Protein AF-A0A7L1YXR9-F1 (afdb_monomer)

Nearest PDB structures (foldseek):
  2dan-assembly1_A  TM=8.213E-01  e=8.539E-02  Homo sapiens

Secondary structure (DSSP, 8-state):
-PPBBTTTSSB--EE-TTTS--EESSHHHHHHHIIIIIHHHTTS-S-S-GGGGSPPS--TTSPPP--------------S------------------------------S----HHHHHHHHHS--HHHHHHHHHHHHHHT-TT--EEE-TTSS----S-SSSPPPTTTSPPPTTSPPEEEEEEE-GGGGGGS----TT-----SEEEEEEETT--S-TT-----EEEEE-SS----

Organism: NCBI:txid312124

Radius of gyration: 29.09 Å; Cα contacts (8 Å, |Δi|>4): 244; chains: 1; bounding box: 44×51×99 Å

pLDDT: mean 76.22, std 21.23, range [29.41, 97.31]

Structure (mmCIF, N/CA/C/O backbone):
data_AF-A0A7L1YXR9-F1
#
_entry.id   AF-A0A7L1YXR9-F1
#
loop_
_atom_site.group_PDB
_atom_site.id
_atom_site.type_symbol
_atom_site.label_atom_id
_atom_site.label_alt_id
_atom_site.label_comp_id
_atom_site.label_asym_id
_atom_site.label_entity_id
_atom_site.label_seq_id
_atom_site.pdbx_PDB_ins_code
_atom_site.Cartn_x
_atom_site.Cartn_y
_atom_site.Cartn_z
_atom_site.occupancy
_atom_site.B_iso_or_equiv
_atom_site.auth_seq_id
_atom_site.auth_comp_id
_atom_site.auth_asym_id
_atom_site.auth_atom_id
_atom_site.pdbx_PDB_model_num
ATOM 1 N N . GLY A 1 1 ? -0.057 -6.645 -21.740 1.00 67.06 1 GLY A N 1
ATOM 2 C CA . GLY A 1 1 ? -0.078 -6.139 -20.357 1.00 67.06 1 GLY A CA 1
ATOM 3 C C . GLY A 1 1 ? 0.392 -4.700 -20.317 1.00 67.06 1 GLY A C 1
ATOM 4 O O . GLY A 1 1 ? 0.875 -4.197 -21.330 1.00 67.06 1 GLY A O 1
ATOM 5 N N . ALA A 1 2 ? 0.224 -4.036 -19.177 1.00 80.00 2 ALA A N 1
ATOM 6 C CA . ALA A 1 2 ? 0.813 -2.720 -18.939 1.00 80.00 2 ALA A CA 1
ATOM 7 C C . ALA A 1 2 ? 2.352 -2.800 -18.952 1.00 80.00 2 ALA A C 1
ATOM 9 O O . ALA A 1 2 ? 2.920 -3.814 -18.553 1.00 80.00 2 ALA A O 1
ATOM 10 N N . ALA A 1 3 ? 3.024 -1.747 -19.419 1.00 89.06 3 ALA A N 1
ATOM 11 C CA . ALA A 1 3 ? 4.478 -1.661 -19.321 1.00 89.06 3 ALA A CA 1
ATOM 12 C C . ALA A 1 3 ? 4.873 -1.374 -17.866 1.00 89.06 3 ALA A C 1
ATOM 14 O O . ALA A 1 3 ? 4.311 -0.468 -17.248 1.00 89.06 3 ALA A O 1
ATOM 15 N N . LEU A 1 4 ? 5.826 -2.136 -17.330 1.00 91.12 4 LEU A N 1
ATOM 16 C CA . LEU A 1 4 ? 6.301 -1.993 -15.956 1.00 91.12 4 LEU A CA 1
ATOM 17 C C . LEU A 1 4 ? 7.644 -1.268 -15.918 1.00 91.12 4 LEU A C 1
ATOM 19 O O . LEU A 1 4 ? 8.455 -1.349 -16.844 1.00 91.12 4 LEU A O 1
ATOM 23 N N . CYS A 1 5 ? 7.869 -0.534 -14.838 1.00 91.81 5 CYS A N 1
ATOM 24 C CA . CYS A 1 5 ? 9.119 0.133 -14.569 1.00 91.81 5 CYS A CA 1
ATOM 25 C C . CYS A 1 5 ? 10.221 -0.910 -14.398 1.00 91.81 5 CYS A C 1
ATOM 27 O O . CYS A 1 5 ? 10.148 -1.748 -13.506 1.00 91.81 5 CYS A O 1
ATOM 29 N N . ARG A 1 6 ? 11.281 -0.807 -15.203 1.00 89.00 6 ARG A N 1
ATOM 30 C CA . ARG A 1 6 ? 12.427 -1.728 -15.149 1.00 89.00 6 ARG A CA 1
ATOM 31 C C . ARG A 1 6 ? 13.180 -1.705 -13.809 1.00 89.00 6 ARG A C 1
ATOM 33 O O . ARG A 1 6 ? 13.893 -2.650 -13.510 1.00 89.00 6 ARG A O 1
ATOM 40 N N . VAL A 1 7 ? 13.034 -0.631 -13.029 1.00 89.75 7 VAL A N 1
ATOM 41 C CA . VAL A 1 7 ? 13.680 -0.487 -11.717 1.00 89.75 7 VAL A CA 1
ATOM 42 C C . VAL A 1 7 ? 12.793 -1.012 -10.597 1.00 89.75 7 VAL A C 1
ATOM 44 O O . VAL A 1 7 ? 13.244 -1.843 -9.833 1.00 89.75 7 VAL A O 1
ATOM 47 N N . CYS A 1 8 ? 11.550 -0.546 -10.473 1.00 89.31 8 CYS A N 1
ATOM 48 C CA . CYS A 1 8 ? 10.733 -0.863 -9.295 1.00 89.31 8 CYS A CA 1
ATOM 49 C C . CYS A 1 8 ? 9.546 -1.796 -9.556 1.00 89.31 8 CYS A C 1
ATOM 51 O O . CYS A 1 8 ? 8.780 -2.065 -8.642 1.00 89.31 8 CYS A O 1
ATOM 53 N N . GLY A 1 9 ? 9.313 -2.220 -10.800 1.00 88.62 9 GLY A N 1
ATOM 54 C CA . GLY A 1 9 ? 8.166 -3.062 -11.161 1.00 88.62 9 GLY A CA 1
ATOM 55 C C . GLY A 1 9 ? 6.801 -2.356 -11.170 1.00 88.62 9 GLY A C 1
ATOM 56 O O . GLY A 1 9 ? 5.850 -2.910 -11.710 1.00 88.62 9 GLY A O 1
ATOM 57 N N . ALA A 1 10 ? 6.685 -1.125 -10.656 1.00 90.06 10 ALA A N 1
ATOM 58 C CA . ALA A 1 10 ? 5.446 -0.338 -10.710 1.00 90.06 10 ALA A CA 1
ATOM 59 C C . ALA A 1 10 ? 5.061 0.059 -12.149 1.00 90.06 10 ALA A C 1
ATOM 61 O O . ALA A 1 10 ? 5.850 -0.094 -13.080 1.00 90.06 10 ALA A O 1
ATOM 62 N N . LEU A 1 11 ? 3.870 0.632 -12.354 1.00 91.88 11 LEU A N 1
ATOM 63 C CA . LEU A 1 11 ? 3.431 1.091 -13.678 1.00 91.88 11 LEU A CA 1
ATOM 64 C C . LEU A 1 11 ? 4.461 2.035 -14.331 1.00 91.88 11 LEU A C 1
ATOM 66 O O . LEU A 1 11 ? 4.855 3.056 -13.765 1.00 91.88 11 LEU A O 1
ATOM 70 N N . GLY A 1 12 ? 4.885 1.701 -15.551 1.00 92.88 12 GLY A N 1
ATOM 71 C CA . GLY A 1 12 ? 5.875 2.439 -16.332 1.00 92.88 12 GLY A CA 1
ATOM 72 C C . GLY A 1 12 ? 5.254 3.150 -17.538 1.00 92.88 12 GLY A C 1
ATOM 73 O O . GLY A 1 12 ? 5.386 2.660 -18.658 1.00 92.88 12 GLY A O 1
ATOM 74 N N . PRO A 1 13 ? 4.601 4.316 -17.374 1.00 91.56 13 PRO A N 1
ATOM 75 C CA . PRO A 1 13 ? 3.959 5.019 -18.484 1.00 91.56 13 PRO A CA 1
ATOM 76 C C . PRO A 1 13 ? 4.961 5.636 -19.472 1.00 91.56 13 PRO A C 1
ATOM 78 O O . PRO A 1 13 ? 4.579 6.011 -20.581 1.00 91.56 13 PRO A O 1
ATOM 81 N N . ARG A 1 14 ? 6.238 5.784 -19.092 1.00 92.19 14 ARG A N 1
ATOM 82 C CA . ARG A 1 14 ? 7.265 6.442 -19.910 1.00 92.19 14 ARG A CA 1
ATOM 83 C C . ARG A 1 14 ? 8.267 5.430 -20.429 1.00 92.19 14 ARG A C 1
ATOM 85 O O . ARG A 1 14 ? 8.911 4.740 -19.653 1.00 92.19 14 ARG A O 1
ATOM 92 N N . CYS A 1 15 ? 8.454 5.390 -21.742 1.00 93.31 15 CYS A N 1
ATOM 93 C CA . CYS A 1 15 ? 9.491 4.571 -22.361 1.00 93.31 15 CYS A CA 1
ATOM 94 C C . CYS A 1 15 ? 10.779 5.374 -22.567 1.00 93.31 15 CYS A C 1
ATOM 96 O O . CYS A 1 15 ? 10.740 6.582 -22.812 1.00 93.31 15 CYS A O 1
ATOM 98 N N . CYS A 1 16 ? 11.925 4.692 -22.557 1.00 92.50 16 CYS A N 1
ATOM 99 C CA . CYS A 1 16 ? 13.202 5.268 -22.962 1.00 92.50 16 CYS A CA 1
ATOM 100 C C . CYS A 1 16 ? 13.064 5.908 -24.351 1.00 92.50 16 CYS A C 1
ATOM 102 O O . CYS A 1 16 ? 12.811 5.213 -25.338 1.00 92.50 16 CYS A O 1
ATOM 104 N N . GLY A 1 17 ? 13.275 7.223 -24.452 1.00 89.69 17 GLY A N 1
ATOM 105 C CA . GLY A 1 17 ? 13.099 7.959 -25.711 1.00 89.69 17 GLY A CA 1
ATOM 106 C C . GLY A 1 17 ? 14.007 7.483 -26.851 1.00 89.69 17 GLY A C 1
ATOM 107 O O . GLY A 1 17 ? 13.723 7.754 -28.015 1.00 89.69 17 GLY A O 1
ATOM 108 N N . ARG A 1 18 ? 15.078 6.749 -26.523 1.00 88.62 18 ARG A N 1
ATOM 109 C CA . ARG A 1 18 ? 16.051 6.237 -27.487 1.00 88.62 18 ARG A CA 1
ATOM 110 C C . ARG A 1 18 ? 15.722 4.836 -27.999 1.00 88.62 18 ARG A C 1
ATOM 112 O O . ARG A 1 18 ? 15.634 4.659 -29.206 1.00 88.62 18 ARG A O 1
ATOM 119 N N . CYS A 1 19 ? 15.587 3.849 -27.112 1.00 89.31 19 CYS A N 1
ATOM 120 C CA . CYS A 1 19 ? 15.367 2.456 -27.520 1.00 89.31 19 CYS A CA 1
ATOM 121 C C . CYS A 1 19 ? 13.895 2.045 -27.516 1.00 89.31 19 CYS A C 1
ATOM 123 O O . CYS A 1 19 ? 13.548 1.071 -28.170 1.00 89.31 19 CYS A O 1
ATOM 125 N N . ARG A 1 20 ? 13.041 2.748 -26.756 1.00 89.06 20 ARG A N 1
ATOM 126 C CA . ARG A 1 20 ? 11.632 2.406 -26.491 1.00 89.06 20 ARG A CA 1
ATOM 127 C C . ARG A 1 20 ? 11.385 0.989 -25.943 1.00 89.06 20 ARG A C 1
ATOM 129 O O . ARG A 1 20 ? 10.245 0.552 -25.916 1.00 89.06 20 ARG A O 1
ATOM 136 N N . ARG A 1 21 ? 12.436 0.291 -25.496 1.00 87.00 21 ARG A N 1
ATOM 137 C CA . ARG A 1 21 ? 12.375 -1.076 -24.949 1.00 87.00 21 ARG A CA 1
ATOM 138 C C . ARG A 1 21 ? 12.212 -1.110 -23.430 1.00 87.00 21 ARG A C 1
ATOM 140 O O . ARG A 1 21 ? 11.572 -2.008 -22.913 1.00 87.00 21 ARG A O 1
ATOM 147 N N . ALA A 1 22 ? 12.793 -0.142 -22.724 1.00 90.44 22 ALA A N 1
ATOM 148 C CA . ALA A 1 22 ? 12.652 -0.020 -21.276 1.00 90.44 22 ALA A CA 1
ATOM 149 C C . ALA A 1 22 ? 11.584 1.019 -20.929 1.00 90.44 22 ALA A C 1
ATOM 151 O O . ALA A 1 22 ? 11.539 2.085 -21.556 1.00 90.44 22 ALA A O 1
ATOM 152 N N . ALA A 1 23 ? 10.764 0.711 -19.928 1.00 93.88 23 ALA A N 1
ATOM 153 C CA . ALA A 1 23 ? 9.758 1.604 -19.375 1.00 93.88 23 ALA A CA 1
ATOM 154 C C . ALA A 1 23 ? 10.094 1.980 -17.924 1.00 93.88 23 ALA A C 1
ATOM 156 O O . ALA A 1 23 ? 10.761 1.229 -17.211 1.00 93.88 23 ALA A O 1
ATOM 157 N N . TYR A 1 24 ? 9.647 3.161 -17.498 1.00 94.38 24 TYR A N 1
ATOM 158 C CA . TYR A 1 24 ? 9.941 3.756 -16.197 1.00 94.38 24 TYR A CA 1
ATOM 159 C C . TYR A 1 24 ? 8.719 4.493 -15.646 1.00 94.38 24 TYR A C 1
ATOM 161 O O . TYR A 1 24 ? 7.957 5.100 -16.406 1.00 94.38 24 TYR A O 1
ATOM 169 N N . CYS A 1 25 ? 8.550 4.462 -14.321 1.00 93.50 25 CYS A N 1
ATOM 170 C CA . CYS A 1 25 ? 7.531 5.253 -13.626 1.00 93.50 25 CYS A CA 1
ATOM 171 C C . CYS A 1 25 ? 7.859 6.758 -13.646 1.00 93.50 25 CYS A C 1
ATOM 173 O O . CYS A 1 25 ? 6.959 7.593 -13.711 1.00 93.50 25 CYS A O 1
ATOM 175 N N . GLY A 1 26 ? 9.149 7.109 -13.695 1.00 94.06 26 GLY A N 1
ATOM 176 C CA . GLY A 1 26 ? 9.630 8.486 -13.669 1.00 94.06 26 GLY A CA 1
ATOM 177 C C . GLY A 1 26 ? 11.059 8.644 -14.205 1.00 94.06 26 GLY A C 1
ATOM 178 O O . GLY A 1 26 ? 11.715 7.653 -14.538 1.00 94.06 26 GLY A O 1
ATOM 179 N N . PRO A 1 27 ? 11.539 9.896 -14.321 1.00 93.81 27 PRO A N 1
ATOM 180 C CA . PRO A 1 27 ? 12.878 10.196 -14.828 1.00 93.81 27 PRO A CA 1
ATOM 181 C C . PRO A 1 27 ? 13.982 9.704 -13.880 1.00 93.81 27 PRO A C 1
ATOM 183 O O . PRO A 1 27 ? 15.015 9.241 -14.346 1.00 93.81 27 PRO A O 1
ATOM 186 N N . GLU A 1 28 ? 13.740 9.713 -12.570 1.00 93.31 28 GLU A N 1
ATOM 187 C CA . GLU A 1 28 ? 14.701 9.275 -11.550 1.00 93.31 28 GLU A CA 1
ATOM 188 C C . GLU A 1 28 ? 15.099 7.803 -11.734 1.00 93.31 28 GLU A C 1
ATOM 190 O O . GLU A 1 28 ? 16.283 7.477 -11.825 1.00 93.31 28 GLU A O 1
ATOM 195 N N . HIS A 1 29 ? 14.117 6.911 -11.910 1.00 92.25 29 HIS A N 1
ATOM 196 C CA . HIS A 1 29 ? 14.377 5.493 -12.188 1.00 92.25 29 HIS A CA 1
ATOM 197 C C . HIS A 1 29 ? 15.033 5.274 -13.553 1.00 92.25 29 HIS A C 1
ATOM 199 O O . HIS A 1 29 ? 15.864 4.380 -13.701 1.00 92.25 29 HIS A O 1
ATOM 205 N N . GLN A 1 30 ? 14.719 6.105 -14.549 1.00 92.19 30 GLN A N 1
ATOM 206 C CA . GLN A 1 30 ? 15.428 6.058 -15.824 1.00 92.19 30 GLN A CA 1
ATOM 207 C C . GLN A 1 30 ? 16.912 6.410 -15.649 1.00 92.19 30 GLN A C 1
ATOM 209 O O . GLN A 1 30 ? 17.768 5.743 -16.226 1.00 92.19 30 GLN A O 1
ATOM 214 N N . GLU A 1 31 ? 17.237 7.434 -14.861 1.00 92.19 31 GLU A N 1
ATOM 215 C CA . GLU A 1 31 ? 18.619 7.838 -14.583 1.00 92.19 31 GLU A CA 1
ATOM 216 C C . GLU A 1 31 ? 19.384 6.807 -13.748 1.00 92.19 31 GLU A C 1
ATOM 218 O O . GLU A 1 31 ? 20.584 6.601 -13.965 1.00 92.19 31 GLU A O 1
ATOM 223 N N . LEU A 1 32 ? 18.710 6.155 -12.800 1.00 89.94 32 LEU A N 1
ATOM 224 C CA . LEU A 1 32 ? 19.274 5.069 -12.000 1.00 89.94 32 LEU A CA 1
ATOM 225 C C . LEU A 1 32 ? 19.643 3.873 -12.890 1.00 89.94 32 LEU A C 1
ATOM 227 O O . LEU A 1 32 ? 20.813 3.491 -12.946 1.00 89.94 32 LEU A O 1
ATOM 231 N N . ASP A 1 33 ? 18.699 3.368 -13.687 1.00 89.81 33 ASP A N 1
ATOM 232 C CA . ASP A 1 33 ? 18.939 2.272 -14.639 1.00 89.81 33 ASP A CA 1
ATOM 233 C C . ASP A 1 33 ? 19.985 2.649 -15.710 1.00 89.81 33 ASP A C 1
ATOM 235 O O . ASP A 1 33 ? 20.850 1.851 -16.097 1.00 89.81 33 ASP A O 1
ATOM 239 N N . TRP A 1 34 ? 19.987 3.912 -16.158 1.00 90.06 34 TRP A N 1
ATOM 240 C CA . TRP A 1 34 ? 20.990 4.429 -17.094 1.00 90.06 34 TRP A CA 1
ATOM 241 C C . TRP A 1 34 ? 22.413 4.306 -16.547 1.00 90.06 34 TRP A C 1
ATOM 243 O O . TRP A 1 34 ? 23.324 3.900 -17.284 1.00 90.06 34 TRP A O 1
ATOM 253 N N . ARG A 1 35 ? 22.610 4.645 -15.266 1.00 89.06 35 ARG A N 1
ATOM 254 C CA . ARG A 1 35 ? 23.892 4.511 -14.561 1.00 89.06 35 ARG A CA 1
ATOM 255 C C . ARG A 1 35 ? 24.254 3.044 -14.322 1.00 89.06 35 ARG A C 1
ATOM 257 O O . ARG A 1 35 ? 25.413 2.694 -14.562 1.00 89.06 35 ARG A O 1
ATOM 264 N N . ALA A 1 36 ? 23.275 2.220 -13.947 1.00 85.44 36 ALA A N 1
ATOM 265 C CA . ALA A 1 36 ? 23.442 0.799 -13.638 1.00 85.44 36 ALA A CA 1
ATOM 266 C C . ALA A 1 36 ? 23.874 -0.043 -14.851 1.00 85.44 36 ALA A C 1
ATOM 268 O O . ALA A 1 36 ? 24.671 -0.968 -14.719 1.00 85.44 36 ALA A O 1
ATOM 269 N N . GLY A 1 37 ? 23.439 0.304 -16.065 1.00 85.56 37 GLY A N 1
ATOM 270 C CA . GLY A 1 37 ? 23.899 -0.420 -17.254 1.00 85.56 37 GLY A CA 1
ATOM 271 C C . GLY A 1 37 ? 23.129 -0.159 -18.536 1.00 85.56 37 GLY A C 1
ATOM 272 O O . GLY A 1 37 ? 23.687 -0.361 -19.623 1.00 85.56 37 GLY A O 1
ATOM 273 N N . HIS A 1 38 ? 21.903 0.370 -18.448 1.00 88.56 38 HIS A N 1
ATOM 274 C CA . HIS A 1 38 ? 21.039 0.550 -19.614 1.00 88.56 38 HIS A CA 1
ATOM 275 C C . HIS A 1 38 ? 21.709 1.364 -20.723 1.00 88.56 38 HIS A C 1
ATOM 277 O O . HIS A 1 38 ? 21.557 1.038 -21.896 1.00 88.56 38 HIS A O 1
ATOM 283 N N . ARG A 1 39 ? 22.556 2.350 -20.393 1.00 89.19 39 ARG A N 1
ATOM 284 C CA . ARG A 1 39 ? 23.303 3.153 -21.384 1.00 89.19 39 ARG A CA 1
ATOM 285 C C . ARG A 1 39 ? 24.092 2.332 -22.414 1.00 89.19 39 ARG A C 1
ATOM 287 O O . ARG A 1 39 ? 24.270 2.794 -23.542 1.00 89.19 39 ARG A O 1
ATOM 294 N N . ARG A 1 40 ? 24.579 1.145 -22.030 1.00 86.56 40 ARG A N 1
ATOM 295 C CA . ARG A 1 40 ? 25.361 0.237 -22.890 1.00 86.56 40 ARG A CA 1
ATOM 296 C C . ARG A 1 40 ? 24.445 -0.631 -23.756 1.00 86.56 40 ARG A C 1
ATOM 298 O O . ARG A 1 40 ? 24.690 -0.766 -24.951 1.00 86.56 40 ARG A O 1
ATOM 305 N N . LEU A 1 41 ? 23.365 -1.144 -23.166 1.00 84.44 41 LEU A N 1
ATOM 306 C CA . LEU A 1 41 ? 22.398 -2.040 -23.813 1.00 84.44 41 LEU A CA 1
ATOM 307 C C . LEU A 1 41 ? 21.398 -1.298 -24.712 1.00 84.44 41 LEU A C 1
ATOM 309 O O . LEU A 1 41 ? 20.898 -1.852 -25.684 1.00 84.44 41 LEU A O 1
ATOM 313 N N . CYS A 1 42 ? 21.156 -0.010 -24.454 1.00 87.50 42 CYS A N 1
ATOM 314 C CA . CYS A 1 42 ? 20.168 0.820 -25.150 1.00 87.50 42 CYS A CA 1
ATOM 315 C C . CYS A 1 42 ? 20.356 0.867 -26.682 1.00 87.50 42 CYS A C 1
ATOM 317 O O . CYS A 1 42 ? 19.409 1.150 -27.410 1.00 87.50 42 CYS A O 1
ATOM 319 N N . ARG A 1 43 ? 21.573 0.614 -27.188 1.00 77.94 43 ARG A N 1
ATOM 320 C CA . ARG A 1 43 ? 21.894 0.632 -28.628 1.00 77.94 43 ARG A CA 1
ATOM 321 C C . ARG A 1 43 ? 21.965 -0.750 -29.277 1.00 77.94 43 ARG A C 1
ATOM 323 O O . ARG A 1 43 ? 22.177 -0.809 -30.485 1.00 77.94 43 ARG A O 1
ATOM 330 N N . GLN A 1 44 ? 21.868 -1.830 -28.507 1.00 74.62 44 GLN A N 1
ATOM 331 C CA . GLN A 1 44 ? 22.015 -3.169 -29.064 1.00 74.62 44 GLN A CA 1
ATOM 332 C C . GLN A 1 44 ? 20.737 -3.576 -29.816 1.00 74.62 44 GLN A C 1
ATOM 334 O O . GLN A 1 44 ? 19.633 -3.290 -29.328 1.00 74.62 44 GLN A O 1
ATOM 339 N N . PRO A 1 45 ? 20.868 -4.197 -31.006 1.00 66.06 45 PRO A N 1
ATOM 340 C CA . PRO A 1 45 ? 19.729 -4.760 -31.717 1.00 66.06 45 PRO A CA 1
ATOM 341 C C . PRO A 1 45 ? 19.032 -5.822 -30.848 1.00 66.06 45 PRO A C 1
ATOM 343 O O . PRO A 1 45 ? 19.643 -6.361 -29.921 1.00 66.06 45 PRO A O 1
ATOM 346 N N . PRO A 1 46 ? 17.740 -6.086 -31.087 1.00 60.84 46 PRO A N 1
ATOM 347 C CA . PRO A 1 46 ? 17.003 -7.126 -30.384 1.00 60.84 46 PRO A CA 1
ATOM 348 C C . PRO A 1 46 ? 17.434 -8.510 -30.899 1.00 60.84 46 PRO A C 1
ATOM 350 O O . PRO A 1 46 ? 16.674 -9.140 -31.620 1.00 60.84 46 PRO A O 1
ATOM 353 N N . ASP A 1 47 ? 18.648 -8.968 -30.579 1.00 52.53 47 ASP A N 1
ATOM 354 C CA . ASP A 1 47 ? 19.132 -10.291 -30.994 1.00 52.53 47 ASP A CA 1
ATOM 355 C C . ASP A 1 47 ? 19.479 -11.196 -29.797 1.00 52.53 47 ASP A C 1
ATOM 357 O O . ASP A 1 47 ? 20.417 -10.947 -29.042 1.00 52.53 47 ASP A O 1
ATOM 361 N N . THR A 1 48 ? 18.659 -12.250 -29.688 1.00 48.28 48 THR A N 1
ATOM 362 C CA . THR A 1 48 ? 18.921 -13.636 -29.241 1.00 48.28 48 THR A CA 1
ATOM 363 C C . THR A 1 48 ? 19.553 -13.914 -27.880 1.00 48.28 48 THR A C 1
ATOM 365 O O . THR A 1 48 ? 20.152 -14.976 -27.717 1.00 48.28 48 THR A O 1
ATOM 368 N N . ASP A 1 49 ? 19.395 -13.043 -26.892 1.00 45.50 49 ASP A N 1
ATOM 369 C CA . ASP A 1 49 ? 19.631 -13.458 -25.510 1.00 45.50 49 ASP A CA 1
ATOM 370 C C . ASP A 1 49 ? 18.556 -12.863 -24.595 1.00 45.50 49 ASP A C 1
ATOM 372 O O . ASP A 1 49 ? 18.586 -11.678 -24.253 1.00 45.50 49 ASP A O 1
ATOM 376 N N . ASP A 1 50 ? 17.583 -13.698 -24.216 1.00 48.91 50 ASP A N 1
ATOM 377 C CA . ASP A 1 50 ? 16.531 -13.384 -23.233 1.00 48.91 50 ASP A CA 1
ATOM 378 C C . ASP A 1 50 ? 17.125 -12.982 -21.861 1.00 48.91 50 ASP A C 1
ATOM 380 O O . ASP A 1 50 ? 16.422 -12.472 -20.990 1.00 48.91 50 ASP A O 1
ATOM 384 N N . SER A 1 51 ? 18.443 -13.134 -21.671 1.00 51.72 51 SER A N 1
ATOM 385 C CA . SER A 1 51 ? 19.189 -12.662 -20.499 1.00 51.72 51 SER A CA 1
ATOM 386 C C . SER A 1 51 ? 19.198 -11.132 -20.340 1.00 51.72 51 SER A C 1
ATOM 388 O O . SER A 1 51 ? 19.390 -10.631 -19.233 1.00 51.72 51 SER A O 1
ATOM 390 N N . ALA A 1 52 ? 18.956 -10.357 -21.407 1.00 49.56 52 ALA A N 1
ATOM 391 C CA . ALA A 1 52 ? 18.917 -8.891 -21.340 1.00 49.56 52 ALA A CA 1
ATOM 392 C C . ALA A 1 52 ? 17.654 -8.340 -20.648 1.00 49.56 52 ALA A C 1
ATOM 394 O O . ALA A 1 52 ? 17.620 -7.156 -20.285 1.00 49.56 52 ALA A O 1
ATOM 395 N N . ASP A 1 53 ? 16.640 -9.183 -20.456 1.00 48.81 53 ASP A N 1
ATOM 396 C CA . ASP A 1 53 ? 15.430 -8.889 -19.686 1.00 48.81 53 ASP A CA 1
ATOM 397 C C . ASP A 1 53 ? 15.454 -9.526 -18.288 1.00 48.81 53 ASP A C 1
ATOM 399 O O . ASP A 1 53 ? 14.505 -9.353 -17.523 1.00 48.81 53 ASP A O 1
ATOM 403 N N . ALA A 1 54 ? 16.561 -10.183 -17.910 1.00 50.91 54 ALA A N 1
ATOM 404 C CA . ALA A 1 54 ? 16.774 -10.619 -16.539 1.00 50.91 54 ALA A CA 1
ATOM 405 C C . ALA A 1 54 ? 16.802 -9.396 -15.611 1.00 50.91 54 ALA A C 1
ATOM 407 O O . ALA A 1 54 ? 17.579 -8.450 -15.798 1.00 50.91 54 ALA A O 1
ATOM 408 N N . ILE A 1 55 ? 15.913 -9.413 -14.619 1.00 52.69 55 ILE A N 1
ATOM 409 C CA . ILE A 1 55 ? 15.910 -8.459 -13.514 1.00 52.69 55 ILE A CA 1
ATOM 410 C C . ILE A 1 55 ? 17.288 -8.574 -12.842 1.00 52.69 55 ILE A C 1
ATOM 412 O O . ILE A 1 55 ? 17.719 -9.696 -12.569 1.00 52.69 55 ILE A O 1
ATOM 416 N N . PRO A 1 56 ? 18.024 -7.467 -12.630 1.00 56.69 56 PRO A N 1
ATOM 417 C CA . PRO A 1 56 ? 19.321 -7.526 -11.966 1.00 56.69 56 PRO A CA 1
ATOM 418 C C . PRO A 1 56 ? 19.199 -8.277 -10.634 1.00 56.69 56 PRO A C 1
ATOM 420 O O . PRO A 1 56 ? 18.376 -7.893 -9.810 1.00 56.69 56 PRO A O 1
ATOM 423 N N . GLU A 1 57 ? 20.031 -9.303 -10.408 1.00 55.28 57 GLU A N 1
ATOM 424 C CA . GLU A 1 57 ? 20.015 -10.126 -9.176 1.00 55.28 57 GLU A CA 1
ATOM 425 C C . GLU A 1 57 ? 20.161 -9.298 -7.888 1.00 55.28 57 GLU A C 1
ATOM 427 O O . GLU A 1 57 ? 19.840 -9.758 -6.796 1.00 55.28 57 GLU A O 1
ATOM 432 N N . ARG A 1 58 ? 20.674 -8.070 -8.007 1.00 57.44 58 ARG A N 1
ATOM 433 C CA . ARG A 1 58 ? 20.704 -7.076 -6.940 1.00 57.44 58 ARG A CA 1
ATOM 434 C C . ARG A 1 58 ? 20.245 -5.741 -7.486 1.00 57.44 58 ARG A C 1
ATOM 436 O O . ARG A 1 58 ? 20.910 -5.139 -8.330 1.00 57.44 58 ARG A O 1
ATOM 443 N N . ASN A 1 59 ? 19.120 -5.276 -6.973 1.00 69.31 59 ASN A N 1
ATOM 444 C CA . ASN A 1 59 ? 18.629 -3.938 -7.206 1.00 69.31 59 ASN A CA 1
ATOM 445 C C . ASN A 1 59 ? 18.846 -3.123 -5.933 1.00 69.31 59 ASN A C 1
ATOM 447 O O . ASN A 1 59 ? 18.127 -3.307 -4.962 1.00 69.31 59 ASN A O 1
ATOM 451 N N . GLU A 1 60 ? 19.837 -2.231 -5.939 1.00 73.12 60 GLU A N 1
ATOM 452 C CA . GLU A 1 60 ? 20.156 -1.373 -4.784 1.00 73.12 60 GLU A CA 1
ATOM 453 C C . GLU A 1 60 ? 19.003 -0.433 -4.390 1.00 73.12 60 GLU A C 1
ATOM 455 O O . GLU A 1 60 ? 19.053 0.180 -3.330 1.00 73.12 60 GLU A O 1
ATOM 460 N N . PHE A 1 61 ? 17.984 -0.296 -5.244 1.00 81.81 61 PHE A N 1
ATOM 461 C CA . PHE A 1 61 ? 16.798 0.508 -4.974 1.00 81.81 61 PHE A CA 1
ATOM 462 C C . PHE A 1 61 ? 15.677 -0.273 -4.269 1.00 81.81 61 PHE A C 1
ATOM 464 O O . PHE A 1 61 ? 14.845 0.333 -3.602 1.00 81.81 61 PHE A O 1
ATOM 471 N N . LEU A 1 62 ? 15.600 -1.595 -4.455 1.00 83.94 62 LEU A N 1
ATOM 472 C CA . LEU A 1 62 ? 14.512 -2.403 -3.902 1.00 83.94 62 LEU A CA 1
ATOM 473 C C . LEU A 1 62 ? 14.857 -2.917 -2.505 1.00 83.94 62 LEU A C 1
ATOM 475 O O . LEU A 1 62 ? 16.016 -3.181 -2.191 1.00 83.94 62 LEU A O 1
ATOM 479 N N . PHE A 1 63 ? 13.819 -3.103 -1.691 1.00 86.12 63 PHE A N 1
ATOM 480 C CA . PHE A 1 63 ? 13.935 -3.800 -0.416 1.00 86.12 63 PHE A CA 1
ATOM 481 C C . PHE A 1 63 ? 14.269 -5.286 -0.623 1.00 86.12 63 PHE A C 1
ATOM 483 O O . PHE A 1 63 ? 14.012 -5.825 -1.705 1.00 86.12 63 PHE A O 1
ATOM 490 N N . PRO A 1 64 ? 14.814 -5.965 0.404 1.00 86.44 64 PRO A N 1
ATOM 491 C CA . PRO A 1 64 ? 14.983 -7.410 0.365 1.00 86.44 64 PRO A CA 1
ATOM 492 C C . PRO A 1 64 ? 13.650 -8.122 0.103 1.00 86.44 64 PRO A C 1
ATOM 494 O O . PRO A 1 64 ? 12.603 -7.725 0.615 1.00 86.44 64 PRO A O 1
ATOM 497 N N . GLU A 1 65 ? 13.702 -9.183 -0.694 1.00 86.94 65 GLU A N 1
ATOM 498 C CA . GLU 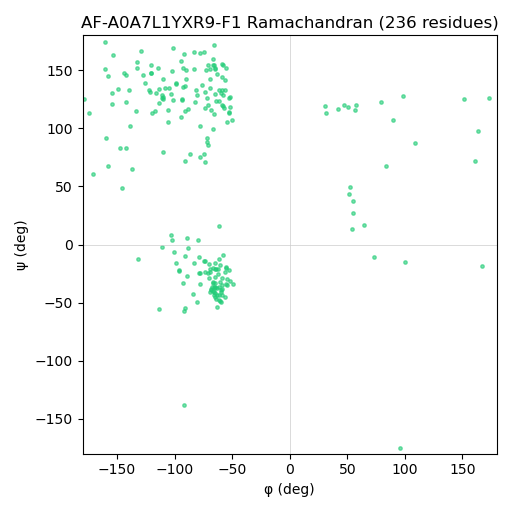A 1 65 ? 12.533 -9.988 -1.037 1.00 86.94 65 GLU A CA 1
ATOM 499 C C . GLU A 1 65 ? 12.365 -11.135 -0.035 1.00 86.94 65 GLU A C 1
ATOM 501 O O . GLU A 1 65 ? 13.330 -11.817 0.317 1.00 86.94 65 GLU A O 1
ATOM 506 N N . TYR A 1 66 ? 11.126 -11.358 0.399 1.00 89.12 66 TYR A N 1
ATOM 507 C CA . TYR A 1 66 ? 10.750 -12.436 1.310 1.00 89.12 66 TYR A CA 1
ATOM 508 C C . TYR A 1 66 ? 9.519 -13.166 0.773 1.00 89.12 66 TYR A C 1
ATOM 510 O O . TYR A 1 66 ? 8.688 -12.585 0.072 1.00 89.12 66 TYR A O 1
ATOM 518 N N . GLU A 1 67 ? 9.392 -14.443 1.123 1.00 91.44 67 GLU A N 1
ATOM 519 C CA . GLU A 1 67 ? 8.170 -15.208 0.895 1.00 91.44 67 GLU A CA 1
ATOM 520 C C . GLU A 1 67 ? 7.154 -14.901 2.001 1.00 91.44 67 GLU A C 1
ATOM 522 O O . GLU A 1 67 ? 7.495 -14.901 3.183 1.00 91.44 67 GLU A O 1
ATOM 527 N N . ILE A 1 68 ? 5.902 -14.643 1.616 1.00 91.25 68 ILE A N 1
ATOM 528 C CA . ILE A 1 68 ? 4.800 -14.475 2.566 1.00 91.25 68 ILE A CA 1
ATOM 529 C C . ILE A 1 68 ? 4.164 -15.844 2.788 1.00 91.25 68 ILE A C 1
ATOM 531 O O . ILE A 1 68 ? 3.561 -16.408 1.872 1.00 91.25 68 ILE A O 1
ATOM 535 N N . LEU A 1 69 ? 4.270 -16.354 4.012 1.00 91.81 69 LEU A N 1
ATOM 536 C CA . LEU A 1 69 ? 3.543 -17.543 4.439 1.00 91.81 69 LEU A CA 1
ATOM 537 C C . LEU A 1 69 ? 2.108 -17.149 4.799 1.00 91.81 69 LEU A C 1
ATOM 539 O O . LEU A 1 69 ? 1.882 -16.183 5.526 1.00 91.81 69 LEU A O 1
ATOM 543 N N . ILE A 1 70 ? 1.135 -17.866 4.236 1.0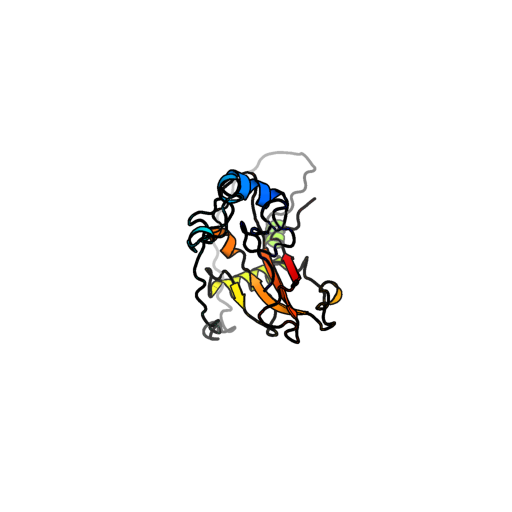0 92.50 70 ILE A N 1
ATOM 544 C CA . ILE A 1 70 ? -0.290 -17.593 4.440 1.00 92.50 70 ILE A CA 1
ATOM 545 C C . ILE A 1 70 ? -0.853 -18.658 5.368 1.00 92.50 70 ILE A C 1
ATOM 547 O O . ILE A 1 70 ? -0.948 -19.828 4.993 1.00 92.50 70 ILE A O 1
ATOM 551 N N . GLU A 1 71 ? -1.286 -18.223 6.543 1.00 90.88 71 GLU A N 1
ATOM 552 C CA . GLU A 1 71 ? -1.888 -19.072 7.563 1.00 90.88 71 GLU A CA 1
ATOM 553 C C . GLU A 1 71 ? -3.242 -18.485 7.996 1.00 90.88 71 GLU A C 1
ATOM 555 O O . GLU A 1 71 ? -3.435 -17.264 7.951 1.00 90.88 71 GLU A O 1
ATOM 560 N N . PRO A 1 72 ? -4.235 -19.328 8.330 1.00 86.88 72 PRO A N 1
ATOM 561 C CA . PRO A 1 72 ? -5.521 -18.851 8.823 1.00 86.88 72 PRO A CA 1
ATOM 562 C C . PRO A 1 72 ? -5.379 -18.241 10.226 1.00 86.88 72 PRO A C 1
ATOM 564 O O . PRO A 1 72 ? -4.668 -18.781 11.064 1.00 86.88 72 PRO A O 1
ATOM 567 N N . GLU A 1 73 ? -6.112 -17.156 10.500 1.00 81.19 73 GLU A N 1
ATOM 568 C CA . GLU A 1 73 ? -6.238 -16.608 11.861 1.00 81.19 73 GLU A CA 1
ATOM 569 C C . GLU A 1 73 ? -6.988 -17.642 12.723 1.00 81.19 73 GLU A C 1
ATOM 571 O O . GLU A 1 73 ? -8.163 -17.933 12.468 1.00 81.19 73 GLU A O 1
ATOM 576 N N . GLU A 1 74 ? -6.309 -18.246 13.703 1.00 76.88 74 GLU A N 1
ATOM 577 C CA . GLU A 1 74 ? -6.961 -19.140 14.659 1.00 76.88 74 GLU A CA 1
ATOM 578 C C . GLU A 1 74 ? -7.825 -18.302 15.615 1.00 76.88 74 GLU A C 1
ATOM 580 O O . GLU A 1 74 ? -7.332 -17.345 16.214 1.00 76.88 74 GLU A O 1
ATOM 585 N N . PRO A 1 75 ? -9.125 -18.607 15.770 1.00 63.44 75 PRO A N 1
ATOM 586 C CA . PRO A 1 75 ? -9.945 -17.904 16.740 1.00 63.44 75 PRO A CA 1
ATOM 587 C C . PRO A 1 75 ? -9.430 -18.214 18.144 1.00 63.44 75 PRO A C 1
ATOM 589 O O . PRO A 1 75 ? -9.290 -19.385 18.504 1.00 63.44 75 PRO A O 1
ATOM 592 N N . GLU A 1 76 ? -9.205 -17.176 18.951 1.00 58.06 76 GLU A N 1
ATOM 593 C CA . GLU A 1 76 ? -8.942 -17.343 20.377 1.00 58.06 76 GLU A CA 1
ATOM 594 C C . GLU A 1 76 ? -10.070 -18.188 20.981 1.00 58.06 76 GLU A C 1
ATOM 596 O O . GLU A 1 76 ? -11.244 -17.802 20.993 1.00 58.06 76 GLU A O 1
ATOM 601 N N . SER A 1 77 ? -9.741 -19.398 21.432 1.00 45.75 77 SER A N 1
ATOM 602 C CA . SER A 1 77 ? -10.700 -20.222 22.153 1.00 45.75 77 SER A CA 1
ATOM 603 C C . SER A 1 77 ? -11.115 -19.481 23.428 1.00 45.75 77 SER A C 1
ATOM 605 O O . SER A 1 77 ? -10.229 -19.035 24.159 1.00 45.75 77 SER A O 1
ATOM 607 N N . PRO A 1 78 ? -12.415 -19.381 23.764 1.00 45.78 78 PRO A N 1
ATOM 608 C CA . PRO A 1 78 ? -12.846 -18.825 25.039 1.00 45.78 78 PRO A CA 1
ATOM 609 C C . PRO A 1 78 ? -12.576 -19.861 26.136 1.00 45.78 78 PRO A C 1
ATOM 611 O O . PRO A 1 78 ? -13.465 -20.595 26.562 1.00 45.78 78 PRO A O 1
ATOM 614 N N . ALA A 1 79 ? -11.321 -19.974 26.549 1.00 46.56 79 ALA A N 1
ATOM 615 C CA . ALA A 1 79 ? -10.888 -20.812 27.652 1.00 46.56 79 ALA A CA 1
ATOM 616 C C . ALA A 1 79 ? -9.694 -20.138 28.331 1.00 46.56 79 ALA A C 1
ATOM 618 O O . ALA A 1 79 ? -8.552 -20.409 27.987 1.00 46.56 79 ALA A O 1
ATOM 619 N N . ASP A 1 80 ? -9.977 -19.191 29.229 1.00 41.94 80 ASP A N 1
ATOM 620 C CA . ASP A 1 80 ? -9.641 -19.283 30.663 1.00 41.94 80 ASP A CA 1
ATOM 621 C C . ASP A 1 80 ? -9.652 -17.882 31.311 1.00 41.94 80 ASP A C 1
ATOM 623 O O . ASP A 1 80 ? -8.630 -17.275 31.618 1.00 41.94 80 ASP A O 1
ATOM 627 N N . SER A 1 81 ? -10.849 -17.323 31.482 1.00 38.91 81 SER A N 1
ATOM 628 C CA . SER A 1 81 ? -11.083 -16.195 32.390 1.00 38.91 81 SER A CA 1
ATOM 629 C C . SER A 1 81 ? -12.467 -16.306 33.024 1.00 38.91 81 SER A C 1
ATOM 631 O O . SER A 1 81 ? -13.240 -15.355 33.100 1.00 38.91 81 SER A O 1
ATOM 633 N N . THR A 1 82 ? -12.788 -17.494 33.544 1.00 36.56 82 THR A N 1
ATOM 634 C CA . THR A 1 82 ? -13.748 -17.589 34.649 1.00 36.56 82 THR A CA 1
ATOM 635 C C . THR A 1 82 ? -13.029 -17.195 35.936 1.00 36.56 82 THR A C 1
ATOM 637 O O . THR A 1 82 ? -12.663 -18.045 36.743 1.00 36.56 82 THR A O 1
ATOM 640 N N . VAL A 1 83 ? -12.794 -15.894 36.115 1.00 39.78 83 VAL A N 1
ATOM 641 C CA . VAL A 1 83 ? -12.623 -15.332 37.456 1.00 39.78 83 VAL A CA 1
ATOM 642 C C . VAL A 1 83 ? -14.020 -15.196 38.050 1.00 39.78 83 VAL A C 1
ATOM 644 O O . VAL A 1 83 ? -14.810 -14.337 37.664 1.00 39.78 83 VAL A O 1
ATOM 647 N N . ASP A 1 84 ? -14.347 -16.145 38.919 1.00 32.50 84 ASP A N 1
ATOM 648 C CA . ASP A 1 84 ? -15.545 -16.151 39.746 1.00 32.50 84 ASP A CA 1
ATOM 649 C C . ASP A 1 84 ? -15.576 -14.886 40.632 1.00 32.50 84 ASP A C 1
ATOM 651 O O . ASP A 1 84 ? -14.636 -14.662 41.399 1.00 32.50 84 ASP A O 1
ATOM 655 N N . PRO A 1 85 ? -16.595 -14.013 40.535 1.00 43.72 85 PRO A N 1
ATOM 656 C CA . PRO A 1 85 ? -16.729 -12.864 41.416 1.00 43.72 85 PRO A CA 1
ATOM 657 C C . PRO A 1 85 ? -17.481 -13.303 42.679 1.00 43.72 85 PRO A C 1
ATOM 659 O O . PRO A 1 85 ? -18.683 -13.062 42.805 1.00 43.72 85 PRO A O 1
ATOM 662 N N . GLY A 1 86 ? -16.804 -13.984 43.604 1.00 41.44 86 GLY A N 1
ATOM 663 C CA . GLY A 1 86 ? -17.507 -14.591 44.735 1.00 41.44 86 GLY A CA 1
ATOM 664 C C . GLY A 1 86 ? -16.635 -15.167 45.842 1.00 41.44 86 GLY A C 1
ATOM 665 O O . GLY A 1 86 ? -16.726 -16.354 46.092 1.00 41.44 86 GLY A O 1
ATOM 666 N N . ASP A 1 87 ? -15.819 -14.327 46.475 1.00 39.34 87 ASP A N 1
ATOM 667 C CA . ASP A 1 87 ? -15.208 -14.435 47.819 1.00 39.34 87 ASP A CA 1
ATOM 668 C C . ASP A 1 87 ? -13.892 -13.650 47.696 1.00 39.34 87 ASP A C 1
ATOM 670 O O . ASP A 1 87 ? -13.155 -13.811 46.736 1.00 39.34 87 ASP A O 1
ATOM 674 N N . GLU A 1 88 ? -13.562 -12.652 48.507 1.00 39.25 88 GLU A N 1
ATOM 675 C CA . GLU A 1 88 ? -13.348 -12.758 49.939 1.00 39.25 88 GLU A CA 1
ATOM 676 C C . GLU A 1 88 ? -13.625 -11.390 50.583 1.00 39.25 88 GLU A C 1
ATOM 678 O O . 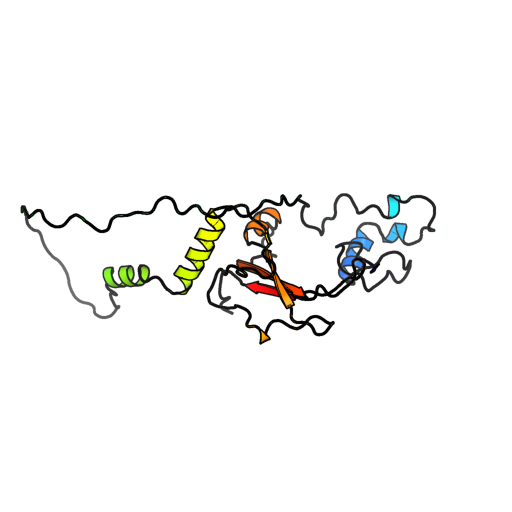GLU A 1 88 ? -12.985 -10.380 50.273 1.00 39.25 88 GLU A O 1
ATOM 683 N N . GLN A 1 89 ? -14.581 -11.349 51.507 1.00 37.12 89 GLN A N 1
ATOM 684 C CA . GLN A 1 89 ? -14.758 -10.235 52.427 1.00 37.12 89 GLN A CA 1
ATOM 685 C C . GLN A 1 89 ? -14.645 -10.774 53.857 1.00 37.12 89 GLN A C 1
ATOM 687 O O . GLN A 1 89 ? -15.309 -11.741 54.214 1.00 37.12 89 GLN A O 1
ATOM 692 N N . GLU A 1 90 ? -13.828 -10.072 54.644 1.00 32.84 90 GLU A N 1
ATOM 693 C CA . GLU A 1 90 ? -13.650 -10.128 56.104 1.00 32.84 90 GLU A CA 1
ATOM 694 C C . GLU A 1 90 ? -12.620 -11.104 56.705 1.00 32.84 90 GLU A C 1
ATOM 696 O O . GLU A 1 90 ? -12.882 -12.284 56.909 1.00 32.84 90 GLU A O 1
ATOM 701 N N . ALA A 1 91 ? -11.508 -10.528 57.192 1.00 34.53 91 ALA A N 1
ATOM 702 C CA . ALA A 1 91 ? -10.965 -10.823 58.527 1.00 34.53 91 ALA A CA 1
ATOM 703 C C . ALA A 1 91 ? -10.014 -9.706 59.033 1.00 34.53 91 ALA A C 1
ATOM 705 O O . ALA A 1 91 ? -8.821 -9.695 58.758 1.00 34.53 91 ALA A O 1
ATOM 706 N N . VAL A 1 92 ? -10.603 -8.745 59.751 1.00 33.97 92 VAL A N 1
ATOM 707 C CA . VAL A 1 92 ? -10.183 -8.126 61.031 1.00 33.97 92 VAL A CA 1
ATOM 708 C C . VAL A 1 92 ? -8.679 -7.991 61.381 1.00 33.97 92 VAL A C 1
ATOM 710 O O . VAL A 1 92 ? -8.006 -8.954 61.728 1.00 33.97 92 VAL A O 1
ATOM 713 N N . ASP A 1 93 ? -8.243 -6.724 61.419 1.00 33.72 93 ASP A N 1
ATOM 714 C CA . ASP A 1 93 ? -7.519 -5.997 62.487 1.00 33.72 93 ASP A CA 1
ATOM 715 C C . ASP A 1 93 ? -6.563 -6.768 63.429 1.00 33.72 93 ASP A C 1
ATOM 717 O O . ASP A 1 93 ? -6.983 -7.579 64.250 1.00 33.72 93 ASP A O 1
ATOM 721 N N . THR A 1 94 ? -5.275 -6.397 63.432 1.00 30.39 94 THR A N 1
ATOM 722 C CA . THR A 1 94 ? -4.521 -6.224 64.689 1.00 30.39 94 THR A CA 1
ATOM 723 C C . THR A 1 94 ? -3.358 -5.242 64.532 1.00 30.39 94 THR A C 1
ATOM 725 O O . THR A 1 94 ? -2.515 -5.328 63.643 1.00 30.39 94 THR A O 1
ATOM 728 N N . SER A 1 95 ? -3.331 -4.314 65.479 1.00 41.84 95 SER A N 1
ATOM 729 C CA . SER A 1 95 ? -2.481 -3.140 65.640 1.00 41.84 95 SER A CA 1
ATOM 730 C C . SER A 1 95 ? -0.995 -3.446 65.886 1.00 41.84 95 SER A C 1
ATOM 732 O O . SER A 1 95 ? -0.682 -4.456 66.520 1.00 41.84 95 SER A O 1
ATOM 734 N N . LYS A 1 96 ? -0.104 -2.498 65.529 1.00 33.62 96 LYS A N 1
ATOM 735 C CA . LYS A 1 96 ? 1.066 -2.068 66.339 1.00 33.62 96 LYS A CA 1
ATOM 736 C C . LYS A 1 96 ? 1.817 -0.867 65.729 1.00 33.62 96 LYS A C 1
ATOM 738 O O . LYS A 1 96 ? 2.467 -0.985 64.699 1.00 33.62 96 LYS A O 1
ATOM 743 N N . ASP A 1 97 ? 1.748 0.250 66.450 1.00 37.00 97 ASP A N 1
ATOM 744 C CA . ASP A 1 97 ? 2.657 1.411 66.439 1.00 37.00 97 ASP A CA 1
ATOM 745 C C . ASP A 1 97 ? 4.113 1.006 66.780 1.00 37.00 97 ASP A C 1
ATOM 747 O O . ASP A 1 97 ? 4.295 0.014 67.504 1.00 37.00 97 ASP A O 1
ATOM 751 N N . PRO A 1 98 ? 5.154 1.757 66.343 1.00 41.66 98 PRO A N 1
ATOM 752 C CA . PRO A 1 98 ? 5.651 2.849 67.201 1.00 41.66 98 PRO A CA 1
ATOM 753 C C . PRO A 1 98 ? 6.270 4.099 66.508 1.00 41.66 98 PRO A C 1
ATOM 755 O O . PRO A 1 98 ? 7.184 3.992 65.699 1.00 41.66 98 PRO A O 1
ATOM 758 N N . LYS A 1 99 ? 5.837 5.280 66.985 1.00 33.25 99 LYS A N 1
ATOM 759 C CA . LYS A 1 99 ? 6.583 6.491 67.450 1.00 33.25 99 LYS A CA 1
ATOM 760 C C . LYS A 1 99 ? 7.760 7.137 66.662 1.00 33.25 99 LYS A C 1
ATOM 762 O O . LYS A 1 99 ? 8.858 6.602 66.617 1.00 33.25 99 LYS A O 1
ATOM 767 N N . GLU A 1 100 ? 7.511 8.416 66.317 1.00 35.56 100 GLU A N 1
ATOM 768 C CA . GLU A 1 100 ? 8.276 9.682 66.549 1.00 35.56 100 GLU A CA 1
ATOM 769 C C . GLU A 1 100 ? 9.738 9.861 66.051 1.00 35.56 100 GLU A C 1
ATOM 771 O O . GLU A 1 100 ? 10.642 9.227 66.580 1.00 35.56 100 GLU A O 1
ATOM 776 N N . GLN A 1 101 ? 9.989 10.871 65.185 1.00 34.69 101 GLN A N 1
ATOM 777 C CA . GLN A 1 101 ? 10.737 12.115 65.527 1.00 34.69 101 GLN A CA 1
ATOM 778 C C . GLN A 1 101 ? 10.870 13.157 64.372 1.00 34.69 101 GLN A C 1
ATOM 780 O O . GLN A 1 101 ? 11.364 12.837 63.297 1.00 34.69 101 GLN A O 1
ATOM 785 N N . GLU A 1 102 ? 10.424 14.389 64.687 1.00 40.41 102 GLU A N 1
ATOM 786 C CA . GLU A 1 102 ? 10.892 15.781 64.394 1.00 40.41 102 GLU A CA 1
ATOM 787 C C . GLU A 1 102 ? 11.414 16.193 62.994 1.00 40.41 102 GLU A C 1
ATOM 789 O O . GLU A 1 102 ? 12.341 15.606 62.454 1.00 40.41 102 GLU A O 1
ATOM 794 N N . GLU A 1 103 ? 10.755 17.123 62.283 1.00 38.25 103 GLU A N 1
ATOM 795 C CA . GLU A 1 103 ? 10.754 18.616 62.351 1.00 38.25 103 GLU A CA 1
ATOM 796 C C . GLU A 1 103 ? 11.965 19.293 61.666 1.00 38.25 103 GLU A C 1
ATOM 798 O O . GLU A 1 103 ? 13.103 19.034 62.041 1.00 38.25 103 GLU A O 1
ATOM 803 N N . LEU A 1 104 ? 11.706 20.182 60.681 1.00 31.59 104 LEU A N 1
ATOM 804 C CA . LEU A 1 104 ? 12.292 21.536 60.526 1.00 31.59 104 LEU A CA 1
ATOM 805 C C . LEU A 1 104 ? 11.890 22.208 59.182 1.00 31.59 104 LEU A C 1
ATOM 807 O O . LEU A 1 104 ? 12.205 21.699 58.112 1.00 31.59 104 LEU A O 1
ATOM 811 N N . GLY A 1 105 ? 11.325 23.427 59.251 1.00 29.41 105 GLY A N 1
ATOM 812 C CA . GLY A 1 105 ? 11.810 24.558 58.430 1.00 29.41 105 GLY A CA 1
ATOM 813 C C . GLY A 1 105 ? 10.993 25.119 57.242 1.00 29.41 105 GLY A C 1
ATOM 814 O O . GLY A 1 105 ? 11.297 24.827 56.098 1.00 29.41 105 GLY A O 1
ATOM 815 N N . ALA A 1 106 ? 10.095 26.069 57.540 1.00 35.00 106 ALA A N 1
ATOM 816 C CA . ALA A 1 106 ? 9.930 27.407 56.921 1.00 35.00 106 ALA A CA 1
ATOM 817 C C . ALA A 1 106 ? 9.697 27.634 55.390 1.00 35.00 106 ALA A C 1
ATOM 819 O O . ALA A 1 106 ? 10.602 27.550 54.572 1.00 35.00 106 ALA A O 1
ATOM 820 N N . THR A 1 107 ? 8.497 28.173 55.096 1.00 34.41 107 THR A N 1
ATOM 821 C CA . THR A 1 107 ? 8.136 29.293 54.178 1.00 34.41 107 THR A CA 1
ATOM 822 C C . THR A 1 107 ? 8.630 29.338 52.721 1.00 34.41 107 THR A C 1
ATOM 824 O O . THR A 1 107 ? 9.799 29.606 52.459 1.00 34.41 107 THR A O 1
ATOM 827 N N . GLY A 1 108 ? 7.672 29.326 51.781 1.00 32.03 108 GLY A N 1
ATOM 828 C CA . GLY A 1 108 ? 7.831 29.840 50.413 1.00 32.03 108 GLY A CA 1
ATOM 829 C C . GLY A 1 108 ? 6.735 29.338 49.467 1.00 32.03 108 GLY A C 1
ATOM 830 O O . GLY A 1 108 ? 6.807 28.218 48.982 1.00 32.03 108 GLY A O 1
ATOM 831 N N . GLU A 1 109 ? 5.703 30.151 49.245 1.00 41.31 109 GLU A N 1
ATOM 832 C CA . GLU A 1 109 ? 4.530 29.843 48.419 1.00 41.31 109 GLU A CA 1
ATOM 833 C C . GLU A 1 109 ? 4.834 29.692 46.912 1.00 41.31 109 GLU A C 1
ATOM 835 O O . GLU A 1 109 ? 5.723 30.345 46.368 1.00 41.31 109 GLU A O 1
ATOM 840 N N . ALA A 1 110 ? 3.958 28.919 46.254 1.00 41.19 110 ALA A N 1
ATOM 841 C CA . ALA A 1 110 ? 3.642 28.903 44.820 1.00 41.19 110 ALA A CA 1
ATOM 842 C C . ALA A 1 110 ? 4.546 28.095 43.865 1.00 41.19 110 ALA A C 1
ATOM 844 O O . ALA A 1 110 ? 5.110 28.627 42.911 1.00 41.19 110 ALA A O 1
ATOM 845 N N . LEU A 1 111 ? 4.518 26.766 44.001 1.00 39.28 111 LEU A N 1
ATOM 846 C CA . LEU A 1 111 ? 4.499 25.880 42.831 1.00 39.28 111 LEU A CA 1
ATOM 847 C C . LEU A 1 111 ? 3.578 24.693 43.133 1.00 39.28 111 LEU A C 1
ATOM 849 O O . LEU A 1 111 ? 3.727 24.033 44.154 1.00 39.28 111 LEU A O 1
ATOM 853 N N . GLN A 1 112 ? 2.564 24.503 42.293 1.00 47.09 112 GLN A N 1
ATOM 854 C CA . GLN A 1 112 ? 1.464 23.558 42.478 1.00 47.09 112 GLN A CA 1
ATOM 855 C C . GLN A 1 112 ? 1.985 22.133 42.709 1.00 47.09 112 GLN A C 1
ATOM 857 O O . GLN A 1 112 ? 2.406 21.460 41.772 1.00 47.09 112 GLN A O 1
ATOM 862 N N . SER A 1 113 ? 1.924 21.666 43.957 1.00 48.16 113 SER A N 1
ATOM 863 C CA . SER A 1 113 ? 2.003 20.247 44.281 1.00 48.16 113 SER A CA 1
ATOM 864 C C . SER A 1 113 ? 0.704 19.600 43.813 1.00 48.16 113 SER A C 1
ATOM 866 O O . SER A 1 113 ? -0.273 19.521 44.559 1.00 48.16 113 SER A O 1
ATOM 868 N N . LEU A 1 114 ? 0.662 19.206 42.542 1.00 51.56 114 LEU A N 1
ATOM 869 C CA . LEU A 1 114 ? -0.259 18.159 42.130 1.00 51.56 114 LEU A CA 1
ATOM 870 C C . LEU A 1 114 ? 0.083 16.943 42.990 1.00 51.56 114 LEU A C 1
ATOM 872 O O . LEU A 1 114 ? 1.229 16.497 43.025 1.00 51.56 114 LEU A O 1
ATOM 876 N N . ASP A 1 115 ? -0.898 16.509 43.766 1.00 71.00 115 ASP A N 1
ATOM 877 C CA . ASP A 1 115 ? -0.786 15.373 44.659 1.00 71.00 115 ASP A CA 1
ATOM 878 C C . ASP A 1 115 ? -0.363 14.126 43.858 1.00 71.00 115 ASP A C 1
ATOM 880 O O . ASP A 1 115 ? -0.879 13.878 42.764 1.00 71.00 115 ASP A O 1
ATOM 884 N N . VAL A 1 116 ? 0.633 13.387 44.357 1.00 67.50 116 VAL A N 1
ATOM 885 C CA . VAL A 1 116 ? 1.213 12.221 43.660 1.00 67.50 116 VAL A CA 1
ATOM 886 C C . VAL A 1 116 ? 0.132 11.177 43.395 1.00 67.50 116 VAL A C 1
ATOM 888 O O . VAL A 1 116 ? 0.103 10.583 42.323 1.00 67.50 116 VAL A O 1
ATOM 891 N N . GLU A 1 117 ? -0.820 11.040 44.314 1.00 64.44 117 GLU A N 1
ATOM 892 C CA . GLU A 1 117 ? -1.996 10.184 44.172 1.00 64.44 117 GLU A CA 1
ATOM 893 C C . GLU A 1 117 ? -2.927 10.653 43.048 1.00 64.44 117 GLU A C 1
ATOM 895 O O . GLU A 1 117 ? -3.438 9.838 42.282 1.00 64.44 117 GLU A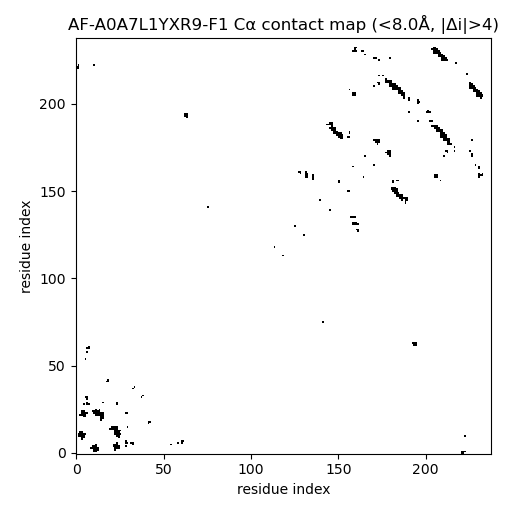 O 1
ATOM 900 N N . THR A 1 118 ? -3.091 11.965 42.868 1.00 66.19 118 THR A N 1
ATOM 901 C CA . THR A 1 118 ? -3.836 12.534 41.733 1.00 66.19 118 THR A CA 1
ATOM 902 C C . THR A 1 118 ? -3.112 12.311 40.399 1.00 66.19 118 THR A C 1
ATOM 904 O O . THR A 1 118 ? -3.760 12.001 39.400 1.00 66.19 118 THR A O 1
ATOM 907 N N . LEU A 1 119 ? -1.779 12.414 40.365 1.00 67.19 119 LEU A N 1
ATOM 908 C CA . LEU A 1 119 ? -0.973 12.108 39.175 1.00 67.19 119 LEU A CA 1
ATOM 909 C C . LEU A 1 119 ? -0.993 10.610 38.838 1.00 67.19 119 LEU A C 1
ATOM 911 O O . LEU A 1 119 ? -1.112 10.254 37.668 1.00 67.19 119 LEU A O 1
ATOM 915 N N . GLU A 1 120 ? -0.948 9.734 39.840 1.00 65.06 120 GLU A N 1
ATOM 916 C CA . GLU A 1 120 ? -1.112 8.290 39.660 1.00 65.06 120 GLU A CA 1
ATOM 917 C C . GLU A 1 120 ? -2.526 7.922 39.207 1.00 65.06 120 GLU A C 1
ATOM 919 O O . GLU A 1 120 ? -2.687 7.061 38.345 1.00 65.06 120 GLU A O 1
ATOM 924 N N . ALA A 1 121 ? -3.558 8.570 39.749 1.00 63.66 121 ALA A N 1
ATOM 925 C CA . ALA A 1 121 ? -4.938 8.368 39.322 1.00 63.66 121 ALA A CA 1
ATOM 926 C C . ALA A 1 121 ? -5.147 8.841 37.878 1.00 63.66 121 ALA A C 1
ATOM 928 O O . ALA A 1 121 ? -5.782 8.142 37.094 1.00 63.66 121 ALA A O 1
ATOM 929 N N . MET A 1 122 ? -4.562 9.979 37.492 1.00 64.44 122 MET A N 1
ATOM 930 C CA . MET A 1 122 ? -4.560 10.447 36.104 1.00 64.44 122 MET A CA 1
ATOM 931 C C . MET A 1 122 ? -3.770 9.517 35.175 1.00 64.44 122 MET A C 1
ATOM 933 O O . MET A 1 122 ? -4.210 9.293 34.054 1.00 64.44 122 MET A O 1
ATOM 937 N N . ALA A 1 123 ? -2.665 8.927 35.638 1.00 62.16 123 ALA A N 1
ATOM 938 C CA . ALA A 1 123 ? -1.906 7.924 34.887 1.00 62.16 123 ALA A CA 1
ATOM 939 C C . ALA A 1 123 ? -2.640 6.573 34.761 1.00 62.16 123 ALA A C 1
ATOM 941 O O . ALA A 1 123 ? -2.378 5.819 33.829 1.00 62.16 123 ALA A O 1
ATOM 942 N N . LYS A 1 124 ? -3.559 6.264 35.686 1.00 61.00 124 LYS A N 1
ATOM 943 C CA . LYS A 1 124 ? -4.410 5.058 35.676 1.00 61.00 124 LYS A CA 1
ATOM 944 C C . LYS A 1 124 ? -5.751 5.261 34.965 1.00 61.00 124 LYS A C 1
ATOM 946 O O . LYS A 1 124 ? -6.472 4.290 34.745 1.00 61.00 124 LYS A O 1
ATOM 951 N N . CYS A 1 125 ? -6.116 6.495 34.622 1.00 60.44 125 CYS A N 1
ATOM 952 C CA . CYS A 1 125 ? -7.317 6.777 33.845 1.00 60.44 125 CYS A CA 1
ATOM 953 C C . CYS A 1 125 ? -7.108 6.325 32.398 1.00 60.44 125 CYS A C 1
ATOM 955 O O . CYS A 1 125 ? -6.638 7.102 31.572 1.00 60.44 125 CYS A O 1
ATOM 957 N N . GLU A 1 126 ? -7.494 5.085 32.093 1.00 69.38 126 GLU A N 1
ATOM 958 C CA . GLU A 1 126 ? -7.531 4.575 30.722 1.00 69.38 126 GLU A CA 1
ATOM 959 C C . GLU A 1 126 ? -8.344 5.510 29.826 1.00 69.38 126 GLU A C 1
ATOM 961 O O . GLU A 1 126 ? -9.568 5.664 29.969 1.00 69.38 126 GLU A O 1
ATOM 966 N N . THR A 1 127 ? -7.664 6.131 28.872 1.00 81.88 127 THR A N 1
ATOM 967 C CA . THR A 1 127 ? -8.317 6.921 27.840 1.00 81.88 127 THR A CA 1
ATOM 968 C C . THR A 1 127 ? -8.980 5.996 26.818 1.00 81.88 127 THR A C 1
ATOM 970 O O . THR A 1 127 ? -8.741 4.790 26.753 1.00 81.88 127 THR A O 1
ATOM 973 N N . LYS A 1 128 ? -9.859 6.554 25.981 1.00 81.31 128 LYS A N 1
ATOM 974 C CA . LYS A 1 128 ? -10.434 5.792 24.860 1.00 81.31 128 LYS A CA 1
ATOM 975 C C . LYS A 1 128 ? -9.353 5.316 23.883 1.00 81.31 128 LYS A C 1
ATOM 977 O O . LYS A 1 128 ? -9.506 4.240 23.316 1.00 81.31 128 LYS A O 1
ATOM 982 N N . GLU A 1 129 ? -8.287 6.097 23.723 1.00 85.69 129 GLU A N 1
ATOM 983 C CA . GLU A 1 129 ? -7.133 5.749 22.893 1.00 85.69 129 GLU A CA 1
ATOM 984 C C . GLU A 1 129 ? -6.380 4.545 23.467 1.00 85.69 129 GLU A C 1
ATOM 986 O O . GLU A 1 129 ? -6.102 3.604 22.728 1.00 85.69 129 GLU A O 1
ATOM 991 N N . ASP A 1 130 ? -6.167 4.502 24.787 1.00 85.62 130 ASP A N 1
ATOM 992 C CA . ASP A 1 130 ? -5.503 3.366 25.443 1.00 85.62 130 ASP A CA 1
ATOM 993 C C . ASP A 1 130 ? -6.270 2.062 25.222 1.00 85.62 130 ASP A C 1
ATOM 995 O O . ASP A 1 130 ? -5.672 1.034 24.920 1.00 85.62 130 ASP A O 1
ATOM 999 N N . LYS A 1 131 ? -7.606 2.110 25.287 1.00 88.12 131 LYS A N 1
ATOM 1000 C CA . LYS A 1 131 ? -8.457 0.937 25.030 1.00 88.12 131 LYS A CA 1
ATOM 1001 C C . LYS A 1 131 ? -8.349 0.449 23.594 1.00 88.12 131 LYS A C 1
ATOM 1003 O O . LYS A 1 131 ? -8.282 -0.751 23.357 1.00 88.12 131 LYS A O 1
ATOM 1008 N N . ILE A 1 132 ? -8.324 1.367 22.632 1.00 89.69 132 ILE A N 1
ATOM 1009 C CA . ILE A 1 132 ? -8.173 1.029 21.212 1.00 89.69 132 ILE A CA 1
ATOM 1010 C C . ILE A 1 132 ? -6.809 0.389 20.967 1.00 89.69 132 ILE A C 1
ATOM 1012 O O . ILE A 1 132 ? -6.724 -0.657 20.325 1.00 89.69 132 ILE A O 1
ATOM 1016 N N . PHE A 1 133 ? -5.757 0.989 21.514 1.00 90.00 133 PHE A N 1
ATOM 1017 C CA . PHE A 1 133 ? -4.406 0.474 21.378 1.00 90.00 133 PHE A CA 1
ATOM 1018 C C . PHE A 1 133 ? -4.233 -0.879 22.079 1.00 90.00 133 PHE A C 1
ATOM 1020 O O . PHE A 1 133 ? -3.553 -1.763 21.563 1.00 90.00 133 PHE A O 1
ATOM 1027 N N . GLN A 1 134 ? -4.889 -1.075 23.221 1.00 90.06 134 GLN A N 1
ATOM 1028 C CA . GLN A 1 134 ? -4.909 -2.347 23.932 1.00 90.06 134 GLN A CA 1
ATOM 1029 C C . GLN A 1 134 ? -5.621 -3.438 23.119 1.00 90.06 134 GLN A C 1
ATOM 1031 O O . GLN A 1 134 ? -5.052 -4.510 22.938 1.00 90.06 134 GLN A O 1
ATOM 1036 N N . MET A 1 135 ? -6.783 -3.144 22.523 1.00 90.25 135 MET A N 1
ATOM 1037 C CA . MET A 1 135 ? -7.465 -4.073 21.608 1.00 90.25 135 MET A CA 1
ATOM 1038 C C . MET A 1 135 ? -6.598 -4.432 20.394 1.00 90.25 135 MET A C 1
ATOM 1040 O O . MET A 1 135 ? -6.588 -5.580 19.951 1.00 90.25 135 MET A O 1
ATOM 1044 N N . PHE A 1 136 ? -5.861 -3.459 19.850 1.00 92.19 136 PHE A N 1
ATOM 1045 C CA . PHE A 1 136 ? -4.896 -3.708 18.781 1.00 92.19 136 PHE A CA 1
ATOM 1046 C C . PHE A 1 136 ? -3.797 -4.673 19.241 1.00 92.19 136 PHE A C 1
ATOM 1048 O O . PHE A 1 136 ? -3.514 -5.644 18.543 1.00 92.19 136 PHE A O 1
ATOM 1055 N N . LYS A 1 137 ? -3.209 -4.448 20.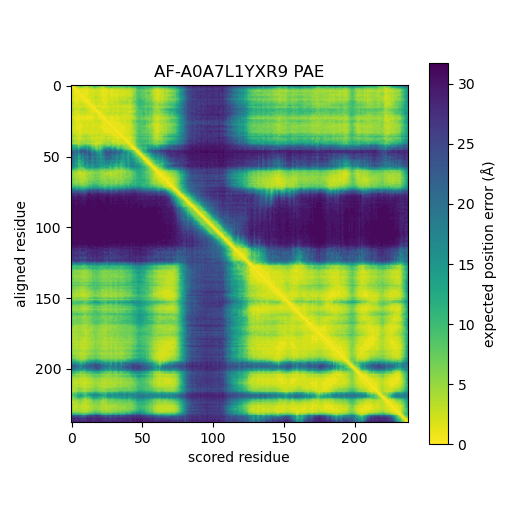423 1.00 90.75 137 LYS A N 1
ATOM 1056 C CA . LYS A 1 137 ? -2.177 -5.332 20.984 1.00 90.75 137 LYS A CA 1
ATOM 1057 C C . LYS A 1 137 ? -2.685 -6.741 21.231 1.00 90.75 137 LYS A C 1
ATOM 1059 O O . LYS A 1 137 ? -1.968 -7.675 20.914 1.00 90.75 137 LYS A O 1
ATOM 1064 N N . GLU A 1 138 ? -3.881 -6.889 21.790 1.00 91.69 138 GLU A N 1
ATOM 1065 C CA . GLU A 1 138 ? -4.490 -8.195 22.058 1.00 91.69 138 GLU A CA 1
ATOM 1066 C C . GLU A 1 138 ? -4.659 -8.982 20.761 1.00 91.69 138 GLU A C 1
ATOM 1068 O O . GLU A 1 138 ? -4.145 -10.089 20.647 1.00 91.69 138 GLU A O 1
ATOM 1073 N N . LYS A 1 139 ? -5.240 -8.357 19.729 1.00 89.62 139 LYS A N 1
ATOM 1074 C CA . LYS A 1 139 ? -5.373 -8.980 18.406 1.00 89.62 139 LYS A CA 1
ATOM 1075 C C . LYS A 1 139 ? -4.034 -9.382 17.786 1.00 89.62 139 LYS A C 1
ATOM 1077 O O . LYS A 1 139 ? -3.951 -10.412 17.131 1.00 89.62 139 LYS A O 1
ATOM 1082 N N . VAL A 1 140 ? -3.002 -8.563 17.966 1.00 90.62 140 VAL A N 1
ATOM 1083 C CA . VAL A 1 140 ? -1.654 -8.817 17.438 1.00 90.62 140 VAL A CA 1
ATOM 1084 C C . VAL A 1 140 ? -0.884 -9.839 18.279 1.00 90.62 140 VAL A C 1
ATOM 1086 O O . VAL A 1 140 ? 0.019 -10.489 17.765 1.00 90.62 140 VAL A O 1
ATOM 1089 N N . ALA A 1 141 ? -1.221 -10.010 19.557 1.00 91.38 141 ALA A N 1
ATOM 1090 C CA . ALA A 1 141 ? -0.503 -10.902 20.463 1.00 91.38 141 ALA A CA 1
ATOM 1091 C C . ALA A 1 141 ? -0.604 -12.375 20.048 1.00 91.38 141 ALA A C 1
ATOM 1093 O O . ALA A 1 141 ? 0.315 -13.137 20.341 1.00 91.38 141 ALA A O 1
ATOM 1094 N N . ALA A 1 142 ? -1.687 -12.753 19.362 1.00 89.31 142 ALA A N 1
ATOM 1095 C CA . ALA A 1 142 ? -1.861 -14.092 18.811 1.00 89.31 142 ALA A CA 1
ATOM 1096 C C . ALA A 1 142 ? -0.800 -14.432 17.752 1.00 89.31 142 ALA A C 1
ATOM 1098 O O . ALA A 1 142 ? -0.318 -15.559 17.736 1.00 89.31 142 ALA A O 1
ATOM 1099 N N . GLU A 1 143 ? -0.408 -13.462 16.916 1.00 91.12 143 GLU A N 1
ATOM 1100 C CA . GLU A 1 143 ? 0.654 -13.638 15.919 1.00 91.12 143 GLU A CA 1
ATOM 1101 C C . GLU A 1 143 ? 1.511 -12.363 15.781 1.00 91.12 143 GLU A C 1
ATOM 1103 O O . GLU A 1 143 ? 1.273 -11.521 14.905 1.00 91.12 143 GLU A O 1
ATOM 1108 N N . PRO A 1 144 ? 2.512 -12.176 16.663 1.00 91.19 144 PRO A N 1
ATOM 1109 C CA . PRO A 1 144 ? 3.300 -10.950 16.720 1.00 91.19 144 PRO A CA 1
ATOM 1110 C C . PRO A 1 144 ? 4.177 -10.701 15.493 1.00 91.19 144 PRO A C 1
ATOM 1112 O O . PRO A 1 144 ? 4.579 -9.553 15.300 1.00 91.19 144 PRO A O 1
ATOM 1115 N N . GLU A 1 145 ? 4.488 -11.728 14.692 1.00 90.94 145 GLU A N 1
ATOM 1116 C CA . GLU A 1 145 ? 5.287 -11.610 13.462 1.00 90.94 145 GLU A CA 1
ATOM 1117 C C . GLU A 1 145 ? 4.422 -11.307 12.226 1.00 90.94 145 GLU A C 1
ATOM 1119 O O . GLU A 1 145 ? 4.946 -11.081 11.133 1.00 90.94 145 GLU A O 1
ATOM 1124 N N . GLN A 1 146 ? 3.094 -11.240 12.380 1.00 93.19 146 GLN A N 1
ATOM 1125 C CA . GLN A 1 146 ? 2.173 -10.954 11.286 1.00 93.19 146 GLN A CA 1
ATOM 1126 C C . GLN A 1 146 ? 2.501 -9.619 10.603 1.00 93.19 146 GLN A C 1
ATOM 1128 O O . GLN A 1 146 ? 2.357 -8.548 11.189 1.00 93.19 146 GLN A O 1
ATOM 1133 N N . ILE A 1 147 ? 2.845 -9.676 9.313 1.00 94.81 147 ILE A N 1
ATOM 1134 C CA . ILE A 1 147 ? 3.097 -8.490 8.474 1.00 94.81 147 ILE A CA 1
ATOM 1135 C C . ILE A 1 147 ? 1.884 -8.061 7.638 1.00 94.81 147 ILE A C 1
ATOM 1137 O O . ILE A 1 147 ? 1.788 -6.905 7.227 1.00 94.81 147 ILE A O 1
ATOM 1141 N N . ILE A 1 148 ? 0.950 -8.976 7.371 1.00 95.44 148 ILE A N 1
ATOM 1142 C CA . ILE A 1 148 ? -0.258 -8.734 6.575 1.00 95.44 148 ILE A CA 1
ATOM 1143 C C . ILE A 1 148 ? -1.426 -9.461 7.232 1.00 95.44 148 ILE A C 1
ATOM 1145 O O . ILE A 1 148 ? -1.334 -10.648 7.541 1.00 95.44 148 ILE A O 1
ATOM 1149 N N . ARG A 1 149 ? -2.556 -8.764 7.378 1.00 94.44 149 ARG A N 1
ATOM 1150 C CA . ARG A 1 149 ? -3.831 -9.368 7.777 1.00 94.44 149 ARG A CA 1
ATOM 1151 C C . ARG A 1 149 ? -4.850 -9.207 6.659 1.00 94.44 149 ARG A C 1
ATOM 1153 O O . ARG A 1 149 ? -5.256 -8.092 6.331 1.00 94.44 149 ARG A O 1
ATOM 1160 N N . TYR A 1 150 ? -5.273 -10.328 6.089 1.00 94.75 150 TYR A N 1
ATOM 1161 C CA . TYR A 1 150 ? -6.263 -10.374 5.018 1.00 94.75 150 TYR A CA 1
ATOM 1162 C C . TYR A 1 150 ? -7.671 -10.572 5.586 1.00 94.75 150 TYR A C 1
ATOM 1164 O O . TYR A 1 150 ? -7.912 -11.535 6.309 1.00 94.75 150 TYR A O 1
ATOM 1172 N N . CYS A 1 151 ? -8.614 -9.683 5.267 1.00 93.06 151 CYS A N 1
ATOM 1173 C CA . CYS A 1 151 ? -9.989 -9.772 5.766 1.00 93.06 151 CYS A CA 1
ATOM 1174 C C . CYS A 1 151 ? -10.957 -8.992 4.855 1.00 93.06 151 CYS A C 1
ATOM 1176 O O . CYS A 1 151 ? -11.547 -7.975 5.226 1.00 93.06 151 CYS A O 1
ATOM 1178 N N . ARG A 1 152 ? -11.135 -9.484 3.623 1.00 93.69 152 ARG A N 1
ATOM 1179 C CA . ARG A 1 152 ? -11.988 -8.830 2.624 1.00 93.69 152 ARG A CA 1
ATOM 1180 C C . ARG A 1 152 ? -13.464 -8.889 3.003 1.00 93.69 152 ARG A C 1
ATOM 1182 O O . ARG A 1 152 ? -14.055 -9.964 3.039 1.00 93.69 152 ARG A O 1
ATOM 1189 N N . GLY A 1 153 ? -14.071 -7.726 3.238 1.00 82.88 153 GLY A N 1
ATOM 1190 C CA . GLY A 1 153 ? -15.494 -7.615 3.589 1.00 82.88 153 GLY A CA 1
ATOM 1191 C C . GLY A 1 153 ? -15.890 -8.259 4.927 1.00 82.88 153 GLY A C 1
ATOM 1192 O O . GLY A 1 153 ? -17.074 -8.518 5.132 1.00 82.88 153 GLY A O 1
ATOM 1193 N N . GLY A 1 154 ? -14.921 -8.549 5.802 1.00 88.19 154 GLY A N 1
ATOM 1194 C CA . GLY A 1 154 ? -15.158 -9.110 7.133 1.00 88.19 154 GLY A CA 1
ATOM 1195 C C . GLY A 1 154 ? -15.297 -8.037 8.215 1.00 88.19 154 GLY A C 1
ATOM 1196 O O . GLY A 1 154 ? -15.930 -7.005 8.007 1.00 88.19 154 GLY A O 1
ATOM 1197 N N . GLU A 1 155 ? -14.680 -8.278 9.373 1.00 89.44 155 GLU A N 1
ATOM 1198 C CA . GLU A 1 155 ? -14.748 -7.406 10.562 1.00 89.44 155 GLU A CA 1
ATOM 1199 C C . GLU A 1 155 ? -14.106 -6.023 10.358 1.00 89.44 155 GLU A C 1
ATOM 1201 O O . GLU A 1 155 ? -14.371 -5.098 11.124 1.00 89.44 155 GLU A O 1
ATOM 1206 N N . GLY A 1 156 ? -13.293 -5.868 9.310 1.00 92.12 156 GLY A N 1
ATOM 1207 C CA . GLY A 1 156 ? -12.603 -4.623 8.992 1.00 92.12 156 GLY A CA 1
ATOM 1208 C C . GLY A 1 156 ? -11.166 -4.559 9.526 1.00 92.12 156 GLY A C 1
ATOM 1209 O O . GLY A 1 156 ? -10.635 -5.554 10.040 1.00 92.12 156 GLY A O 1
ATOM 1210 N N . PRO A 1 157 ? -10.511 -3.398 9.355 1.00 94.50 157 PRO A N 1
ATOM 1211 C CA . PRO A 1 157 ? -9.162 -3.157 9.852 1.00 94.50 157 PRO A CA 1
ATOM 1212 C C . PRO A 1 157 ? -9.136 -2.996 11.375 1.00 94.50 157 PRO A C 1
ATOM 1214 O O . PRO A 1 157 ? -10.080 -2.476 11.975 1.00 94.50 157 PRO A O 1
ATOM 1217 N N . ILE A 1 158 ? -8.016 -3.380 11.985 1.00 93.88 158 ILE A N 1
ATOM 1218 C CA . ILE A 1 158 ? -7.697 -3.030 13.374 1.00 93.88 158 ILE A CA 1
ATOM 1219 C C . ILE A 1 158 ? -6.868 -1.748 13.390 1.00 93.88 158 ILE A C 1
ATOM 1221 O O . ILE A 1 158 ? -5.944 -1.567 12.597 1.00 93.88 158 ILE A O 1
ATOM 1225 N N . TRP A 1 159 ? -7.2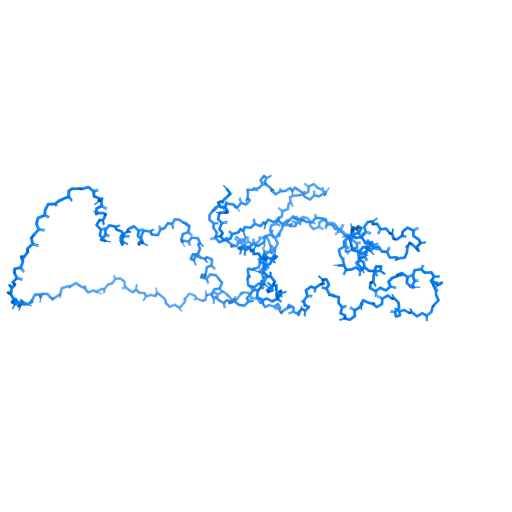27 -0.842 14.291 1.00 94.38 159 TRP A N 1
ATOM 1226 C CA . TRP A 1 159 ? -6.661 0.500 14.351 1.00 94.38 159 TRP A CA 1
ATOM 1227 C C . TRP A 1 159 ? -5.785 0.657 15.578 1.00 94.38 159 TRP A C 1
ATOM 1229 O O . TRP A 1 159 ? -6.138 0.189 16.656 1.00 94.38 159 TRP A O 1
ATOM 1239 N N . VAL A 1 160 ? -4.692 1.391 15.415 1.00 92.56 160 VAL A N 1
ATOM 1240 C CA . VAL A 1 160 ? -3.772 1.739 16.500 1.00 92.56 160 VAL A CA 1
ATOM 1241 C C . VAL A 1 160 ? -4.342 2.875 17.354 1.00 92.56 160 VAL A C 1
ATOM 1243 O O . VAL A 1 160 ? -4.155 2.884 18.565 1.00 92.56 160 VAL A O 1
ATOM 1246 N N . SER A 1 161 ? -5.073 3.803 16.730 1.00 91.31 161 SER A N 1
ATOM 1247 C CA . SER A 1 161 ? -5.684 4.973 17.375 1.00 91.31 161 SER A CA 1
ATOM 1248 C C . SER A 1 161 ? -7.152 5.151 16.970 1.00 91.31 161 SER A C 1
ATOM 1250 O O . SER A 1 161 ? -7.602 4.626 15.942 1.00 91.31 161 SER A O 1
ATOM 1252 N N . GLY A 1 162 ? -7.934 5.838 17.806 1.00 88.00 162 GLY A N 1
ATOM 1253 C CA . GLY A 1 162 ? -9.283 6.336 17.516 1.00 88.00 162 GLY A CA 1
ATOM 1254 C C . GLY A 1 162 ? -9.321 7.465 16.498 1.00 88.00 162 GLY A C 1
ATOM 1255 O O . GLY A 1 162 ? -10.348 7.667 15.847 1.00 88.00 162 GLY A O 1
ATOM 1256 N N . GLU A 1 163 ? -8.200 8.150 16.321 1.00 88.25 163 GLU A N 1
ATOM 1257 C CA . GLU A 1 163 ? -8.042 9.279 15.418 1.00 88.25 163 GLU A CA 1
ATOM 1258 C C . GLU A 1 163 ? -7.557 8.838 14.031 1.00 88.25 163 GLU A C 1
ATOM 1260 O O . GLU A 1 163 ? -7.068 7.724 13.841 1.00 88.25 163 GLU A O 1
ATOM 1265 N N . ASN A 1 164 ? -7.689 9.720 13.036 1.00 90.06 164 ASN A N 1
ATOM 1266 C CA . ASN A 1 164 ? -7.200 9.493 11.670 1.00 90.06 164 ASN A CA 1
ATOM 1267 C C . ASN A 1 164 ? -7.670 8.154 11.055 1.00 90.06 164 ASN A C 1
ATOM 1269 O O . ASN A 1 164 ? -6.907 7.404 10.441 1.00 90.06 164 ASN A O 1
ATOM 1273 N N . ARG A 1 165 ? -8.955 7.848 11.253 1.00 92.69 165 ARG A N 1
ATOM 1274 C CA . ARG A 1 165 ? -9.645 6.743 10.588 1.00 92.69 165 ARG A CA 1
ATOM 1275 C C . ARG A 1 165 ? -10.433 7.293 9.401 1.00 92.69 165 ARG A C 1
ATOM 1277 O O . ARG A 1 165 ? -11.080 8.328 9.562 1.00 92.69 165 ARG A O 1
ATOM 1284 N N . PRO A 1 166 ? -10.426 6.610 8.248 1.00 93.56 166 PRO A N 1
ATOM 1285 C CA . PRO A 1 166 ? -11.205 7.038 7.104 1.00 93.56 166 PRO A CA 1
ATOM 1286 C C . PRO A 1 166 ? -12.693 6.851 7.390 1.00 93.56 166 PRO A C 1
ATOM 1288 O O . PRO A 1 166 ? -13.127 5.788 7.845 1.00 93.56 166 PRO A O 1
ATOM 1291 N N . GLU A 1 167 ? -13.492 7.858 7.066 1.00 92.25 167 GLU A N 1
ATOM 1292 C CA . GLU A 1 167 ? -14.928 7.686 6.900 1.00 92.25 167 GLU A CA 1
ATOM 1293 C C . GLU A 1 167 ? -15.237 7.161 5.487 1.00 92.25 167 GLU A C 1
ATOM 1295 O O . GLU A 1 167 ? -14.422 7.257 4.568 1.00 92.25 167 GLU A O 1
ATOM 1300 N N . GLU A 1 168 ? -16.459 6.663 5.255 1.00 89.00 168 GLU A N 1
ATOM 1301 C CA . GLU A 1 168 ? -16.876 6.197 3.918 1.00 89.00 168 GLU A CA 1
ATOM 1302 C C . GLU A 1 168 ? -16.695 7.256 2.817 1.00 89.00 168 GLU A C 1
ATOM 1304 O O . GLU A 1 168 ? -16.481 6.911 1.659 1.00 89.00 168 GLU A O 1
ATOM 1309 N N . LYS A 1 169 ? -16.791 8.544 3.166 1.00 92.44 169 LYS A N 1
ATOM 1310 C CA . LYS A 1 169 ? -16.635 9.664 2.225 1.00 92.44 169 LYS A CA 1
ATOM 1311 C C . LYS A 1 169 ? -15.179 9.899 1.806 1.00 92.44 169 LYS A C 1
ATOM 1313 O O . LYS A 1 169 ? -14.952 10.485 0.750 1.00 92.44 169 LYS A O 1
ATOM 1318 N N . ASP A 1 170 ? -14.226 9.470 2.632 1.00 94.69 170 ASP A N 1
ATOM 1319 C CA . ASP A 1 170 ? -12.792 9.663 2.403 1.00 94.69 170 ASP A CA 1
ATOM 1320 C C . ASP A 1 170 ? -12.228 8.581 1.473 1.00 94.69 170 ASP A C 1
ATOM 1322 O O . ASP A 1 170 ? -11.150 8.739 0.902 1.00 94.69 170 ASP A O 1
ATOM 1326 N N . ILE A 1 171 ? -12.982 7.493 1.284 1.00 95.75 171 ILE A N 1
ATOM 1327 C CA . ILE A 1 171 ? -12.633 6.379 0.409 1.00 95.75 171 ILE A CA 1
ATOM 1328 C C . ILE A 1 171 ? -13.285 6.606 -0.965 1.00 95.75 171 ILE A C 1
ATOM 1330 O O . ILE A 1 171 ? -14.505 6.481 -1.108 1.00 95.75 171 ILE A O 1
ATOM 1334 N N . PRO A 1 172 ? -12.508 6.912 -2.018 1.00 96.19 172 PRO A N 1
ATOM 1335 C CA . PRO A 1 172 ? -13.063 7.127 -3.347 1.00 96.19 172 PRO A CA 1
ATOM 1336 C C . PRO A 1 172 ? -13.590 5.821 -3.964 1.00 96.19 172 PRO A C 1
ATOM 1338 O O . PRO A 1 172 ? -13.043 4.734 -3.755 1.00 96.19 172 PRO A O 1
ATOM 1341 N N . ASN A 1 173 ? -14.606 5.936 -4.823 1.00 96.12 173 ASN A N 1
ATOM 1342 C CA . ASN A 1 173 ? -15.135 4.816 -5.614 1.00 96.12 173 ASN A CA 1
ATOM 1343 C C . ASN A 1 173 ? -14.097 4.270 -6.622 1.00 96.12 173 ASN A C 1
ATOM 1345 O O . ASN A 1 173 ? -13.243 5.027 -7.101 1.00 96.12 173 ASN A O 1
ATOM 1349 N N . CYS A 1 174 ? -14.184 2.976 -6.986 1.00 95.00 174 CYS A N 1
ATOM 1350 C CA . CYS A 1 174 ? -13.436 2.403 -8.123 1.00 95.00 174 CYS A CA 1
ATOM 1351 C C . CYS A 1 174 ? -13.749 3.224 -9.384 1.00 95.00 174 CYS A C 1
ATOM 1353 O O . CYS A 1 174 ? -14.840 3.771 -9.550 1.00 95.00 174 CYS A O 1
ATOM 1355 N N . SER A 1 175 ? -12.805 3.253 -10.322 1.00 92.12 175 SER A N 1
ATOM 1356 C CA . SER A 1 175 ? -12.978 3.831 -11.661 1.00 92.12 175 SER A CA 1
ATOM 1357 C C . SER A 1 175 ? -14.171 3.259 -12.449 1.00 92.12 175 SER A C 1
ATOM 1359 O O . SER A 1 175 ? -14.659 3.911 -13.368 1.00 92.12 175 SER A O 1
ATOM 1361 N N . CYS A 1 176 ? -14.678 2.073 -12.088 1.00 93.25 176 CYS A N 1
ATOM 1362 C CA . CYS A 1 176 ? -15.908 1.501 -12.644 1.00 93.25 176 CYS A CA 1
ATOM 1363 C C . CYS A 1 176 ? -17.204 2.094 -12.053 1.00 93.25 176 CYS A C 1
ATOM 1365 O O . CYS A 1 176 ? -18.283 1.836 -12.580 1.00 93.25 176 CYS A O 1
ATOM 1367 N N . GLY A 1 177 ? -17.107 2.873 -10.971 1.00 94.31 177 GLY A N 1
ATOM 1368 C CA . GLY A 1 177 ? -18.226 3.477 -10.247 1.00 94.31 177 GLY A CA 1
ATOM 1369 C C . GLY A 1 177 ? -18.638 2.746 -8.964 1.00 94.31 177 GLY A C 1
ATOM 1370 O O . GLY A 1 177 ? -19.336 3.339 -8.144 1.00 94.31 177 GLY A O 1
ATOM 1371 N N . ALA A 1 178 ? -18.199 1.501 -8.755 1.00 95.44 178 ALA A N 1
ATOM 1372 C CA . ALA A 1 178 ? -18.494 0.743 -7.538 1.00 95.44 178 ALA A CA 1
ATOM 1373 C C . ALA A 1 178 ? -17.746 1.294 -6.311 1.00 95.44 178 ALA A C 1
ATOM 1375 O O . ALA A 1 178 ? -16.669 1.880 -6.439 1.00 95.44 178 ALA A O 1
ATOM 1376 N N . LYS A 1 179 ? -18.286 1.067 -5.107 1.00 95.94 179 LYS A N 1
ATOM 1377 C CA . LYS A 1 179 ? -17.586 1.392 -3.854 1.00 95.94 179 LYS A CA 1
ATOM 1378 C C . LYS A 1 179 ? -16.326 0.532 -3.701 1.00 95.94 179 LYS A C 1
ATOM 1380 O O . LYS A 1 179 ? -16.284 -0.611 -4.169 1.00 95.94 179 LYS A O 1
ATOM 1385 N N . ARG A 1 180 ? -15.319 1.068 -3.009 1.00 95.31 180 ARG A N 1
ATOM 1386 C CA . ARG A 1 180 ? -14.206 0.259 -2.507 1.00 95.31 180 ARG A CA 1
ATOM 1387 C C . ARG A 1 180 ? -14.520 -0.261 -1.106 1.00 95.31 180 ARG A C 1
ATOM 1389 O O . ARG A 1 180 ? -15.143 0.438 -0.311 1.00 95.31 180 ARG A O 1
ATOM 1396 N N . ILE A 1 181 ? -14.108 -1.489 -0.829 1.00 95.88 181 ILE A N 1
ATOM 1397 C CA . ILE A 1 181 ? -14.248 -2.165 0.460 1.00 95.88 181 ILE A CA 1
ATOM 1398 C C . ILE A 1 181 ? -12.870 -2.530 0.984 1.00 95.88 181 ILE A C 1
ATOM 1400 O O . ILE A 1 181 ? -11.931 -2.694 0.210 1.00 95.88 181 ILE A O 1
ATOM 1404 N N . PHE A 1 182 ? -12.758 -2.655 2.299 1.00 96.31 182 PHE A N 1
ATOM 1405 C CA . PHE A 1 182 ? -11.538 -3.141 2.922 1.00 96.31 182 PHE A CA 1
ATOM 1406 C C . PHE A 1 182 ? -11.199 -4.548 2.414 1.00 96.31 182 PHE A C 1
ATOM 1408 O O . PHE A 1 182 ? -12.079 -5.417 2.372 1.00 96.31 182 PHE A O 1
ATOM 1415 N N . GLU A 1 183 ? -9.937 -4.756 2.036 1.00 96.25 183 GLU A N 1
ATOM 1416 C CA . GLU A 1 183 ? -9.428 -6.059 1.612 1.00 96.25 183 GLU A CA 1
ATOM 1417 C C . GLU A 1 183 ? -8.400 -6.629 2.586 1.00 96.25 183 GLU A C 1
ATOM 1419 O O . GLU A 1 183 ? -8.571 -7.739 3.092 1.00 96.25 183 GLU A O 1
ATOM 1424 N N . PHE A 1 184 ? -7.342 -5.875 2.867 1.00 96.75 184 PHE A N 1
ATOM 1425 C CA . PHE A 1 184 ? -6.292 -6.295 3.785 1.00 96.75 184 PHE A CA 1
ATOM 1426 C C . PHE A 1 184 ? -5.598 -5.089 4.407 1.00 96.75 184 PHE A C 1
ATOM 1428 O O . PHE A 1 184 ? -5.706 -3.961 3.921 1.00 96.75 184 PHE A O 1
ATOM 1435 N N . GLN A 1 185 ? -4.877 -5.337 5.492 1.00 96.56 185 GLN A N 1
ATOM 1436 C CA . GLN A 1 185 ? -4.024 -4.354 6.149 1.00 96.56 185 GLN A CA 1
ATOM 1437 C C . GLN A 1 185 ? -2.575 -4.842 6.177 1.00 96.56 185 GLN A C 1
ATOM 1439 O O . GLN A 1 185 ? -2.317 -6.044 6.287 1.00 96.56 185 GLN A O 1
ATOM 1444 N N . ILE A 1 186 ? -1.644 -3.899 6.097 1.00 96.50 186 ILE A N 1
ATOM 1445 C CA . ILE A 1 186 ? -0.211 -4.107 6.274 1.00 96.50 186 ILE A CA 1
ATOM 1446 C C . ILE A 1 186 ? 0.143 -3.648 7.680 1.00 96.50 186 ILE A C 1
ATOM 1448 O O . ILE A 1 186 ? -0.126 -2.509 8.078 1.00 96.50 186 ILE A O 1
ATOM 1452 N N . MET A 1 187 ? 0.744 -4.567 8.415 1.00 95.00 187 MET A N 1
ATOM 1453 C CA . MET A 1 187 ? 1.078 -4.413 9.814 1.00 95.00 187 MET A CA 1
ATOM 1454 C C . MET A 1 187 ? 2.406 -3.664 9.986 1.00 95.00 187 MET A C 1
ATOM 1456 O O . MET A 1 187 ? 3.284 -3.739 9.120 1.00 95.00 187 MET A O 1
ATOM 1460 N N . PRO A 1 188 ? 2.579 -2.940 11.100 1.00 93.31 188 PRO A N 1
ATOM 1461 C CA . PRO A 1 188 ? 3.804 -2.201 11.415 1.00 93.31 188 PRO A CA 1
ATOM 1462 C C . PRO A 1 188 ? 5.027 -3.119 11.559 1.00 93.31 188 PRO A C 1
ATOM 1464 O O . PRO A 1 188 ? 6.144 -2.714 11.262 1.00 93.31 188 PRO A O 1
ATOM 1467 N N . GLN A 1 189 ? 4.816 -4.390 11.903 1.00 91.94 189 GLN A N 1
ATOM 1468 C CA . GLN A 1 189 ? 5.816 -5.459 11.955 1.00 91.94 189 GLN A CA 1
ATOM 1469 C C . GLN A 1 189 ? 6.680 -5.550 10.697 1.00 91.94 189 GLN A C 1
ATOM 1471 O O . GLN A 1 189 ? 7.865 -5.868 10.789 1.00 91.94 189 GLN A O 1
ATOM 1476 N N . LEU A 1 190 ? 6.111 -5.250 9.523 1.00 92.81 190 LEU A N 1
ATOM 1477 C CA . LEU A 1 190 ? 6.835 -5.300 8.255 1.00 92.81 190 LEU A CA 1
ATOM 1478 C C . LEU A 1 190 ? 8.061 -4.371 8.256 1.00 92.81 190 LEU A C 1
ATOM 1480 O O . LEU A 1 190 ? 9.056 -4.689 7.606 1.00 92.81 190 LEU A O 1
ATOM 1484 N N . LEU A 1 191 ? 8.026 -3.271 9.018 1.00 90.25 191 LEU A N 1
ATOM 1485 C CA . LEU A 1 191 ? 9.142 -2.330 9.163 1.00 90.25 191 LEU A CA 1
ATOM 1486 C C . LEU A 1 191 ? 10.438 -3.020 9.608 1.00 90.25 191 LEU A C 1
ATOM 1488 O O . LEU A 1 191 ? 11.511 -2.670 9.117 1.00 90.25 191 LEU A O 1
ATOM 1492 N N . ASN A 1 192 ? 10.342 -4.058 10.444 1.00 88.75 192 ASN A N 1
ATOM 1493 C CA . ASN 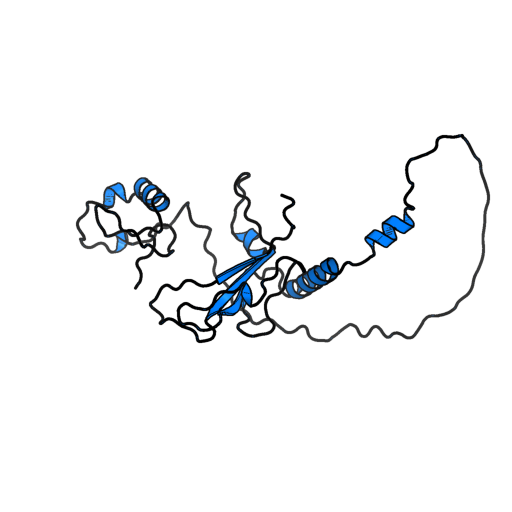A 1 192 ? 11.497 -4.826 10.922 1.00 88.75 192 ASN A CA 1
ATOM 1494 C C . ASN A 1 192 ? 12.219 -5.587 9.794 1.00 88.75 192 ASN A C 1
ATOM 1496 O O . ASN A 1 192 ? 13.390 -5.937 9.931 1.00 88.75 192 ASN A O 1
ATOM 1500 N N . HIS A 1 193 ? 11.538 -5.833 8.672 1.00 87.62 193 HIS A N 1
ATOM 1501 C CA . HIS A 1 193 ? 12.069 -6.592 7.540 1.00 87.62 193 HIS A CA 1
ATOM 1502 C C . HIS A 1 193 ? 12.602 -5.707 6.406 1.00 87.62 193 HIS A C 1
ATOM 1504 O O . HIS A 1 193 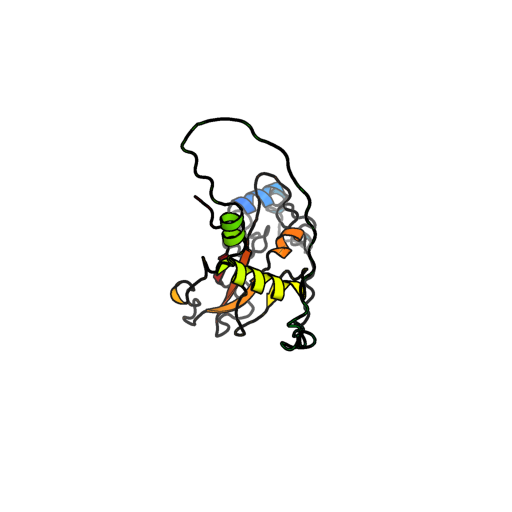? 13.358 -6.199 5.565 1.00 87.62 193 HIS A O 1
ATOM 1510 N N . LEU A 1 194 ? 12.252 -4.412 6.383 1.00 85.12 194 LEU A N 1
ATOM 1511 C CA . LEU A 1 194 ? 12.649 -3.488 5.312 1.00 85.12 194 LEU A CA 1
ATOM 1512 C C . LEU A 1 194 ? 14.127 -3.057 5.378 1.00 85.12 194 LEU A C 1
ATOM 1514 O O . LEU A 1 194 ? 14.638 -2.539 4.389 1.00 85.12 194 LEU A O 1
ATOM 1518 N N . GLN A 1 195 ? 14.821 -3.298 6.500 1.00 80.81 195 GLN A N 1
ATOM 1519 C CA . GLN A 1 195 ? 16.250 -2.981 6.698 1.00 80.81 195 GLN A CA 1
ATOM 1520 C C . GLN A 1 195 ? 16.603 -1.500 6.441 1.00 80.81 195 GLN A C 1
ATOM 1522 O O . GLN A 1 195 ? 17.658 -1.174 5.893 1.00 80.81 195 GLN A O 1
ATOM 1527 N N . VAL A 1 196 ? 15.713 -0.582 6.834 1.00 74.81 196 VAL A N 1
ATOM 1528 C CA . VAL A 1 196 ? 15.893 0.867 6.646 1.00 74.81 196 VAL A CA 1
ATOM 1529 C C . VAL A 1 196 ? 16.597 1.478 7.863 1.00 74.81 196 VAL A C 1
ATOM 1531 O O . VAL A 1 196 ? 15.997 2.195 8.656 1.00 74.81 196 VAL A O 1
ATOM 1534 N N . ASP A 1 197 ? 17.892 1.190 8.017 1.00 62.09 197 ASP A N 1
ATOM 1535 C CA . ASP A 1 197 ? 18.701 1.652 9.164 1.00 62.09 197 ASP A CA 1
ATOM 1536 C C . ASP A 1 197 ? 19.367 3.031 8.943 1.00 62.09 197 ASP A C 1
ATOM 1538 O O . ASP A 1 197 ? 20.185 3.493 9.745 1.00 62.09 197 ASP A O 1
ATOM 1542 N N . SER A 1 198 ? 19.070 3.718 7.834 1.00 59.69 198 SER A N 1
ATOM 1543 C CA . SER A 1 198 ? 19.693 5.005 7.504 1.00 59.69 198 SER A CA 1
ATOM 1544 C C . SER A 1 198 ? 19.019 6.184 8.215 1.00 59.69 198 SER A C 1
ATOM 1546 O O . SER A 1 198 ? 17.846 6.470 7.990 1.00 59.69 198 SER A O 1
ATOM 1548 N N . LEU A 1 199 ? 19.808 6.940 8.989 1.00 52.50 199 LEU A N 1
ATOM 1549 C CA . LEU A 1 199 ? 19.425 8.085 9.843 1.00 52.50 199 LEU A CA 1
ATOM 1550 C C . LEU A 1 199 ? 18.797 9.317 9.133 1.00 52.50 199 LEU A C 1
ATOM 1552 O O . LEU A 1 199 ? 18.754 10.397 9.718 1.00 52.50 199 LEU A O 1
ATOM 1556 N N . GLY A 1 200 ? 18.329 9.202 7.888 1.00 53.34 200 GLY A N 1
ATOM 1557 C CA . GLY A 1 200 ? 17.726 10.303 7.120 1.00 53.34 200 GLY A CA 1
ATOM 1558 C C . GLY A 1 200 ? 16.393 9.979 6.443 1.00 53.34 200 GLY A C 1
ATOM 1559 O O . GLY A 1 200 ? 15.709 10.901 6.009 1.00 53.34 200 GLY A O 1
ATOM 1560 N N . GLU A 1 201 ? 16.010 8.703 6.377 1.00 58.34 201 GLU A N 1
ATOM 1561 C CA . GLU A 1 201 ? 14.786 8.229 5.721 1.00 58.34 201 GLU A CA 1
ATOM 1562 C C . GLU A 1 201 ? 14.122 7.174 6.614 1.00 58.34 201 GLU A C 1
ATOM 1564 O O . GLU A 1 201 ? 14.081 5.994 6.290 1.00 58.34 201 GLU A O 1
ATOM 1569 N N . SER A 1 202 ? 13.658 7.578 7.800 1.00 66.81 202 SER A N 1
ATOM 1570 C CA . SER A 1 202 ? 12.898 6.677 8.669 1.00 66.81 202 SER A CA 1
ATOM 1571 C C . SER A 1 202 ? 11.502 6.479 8.086 1.00 66.81 202 SER A C 1
ATOM 1573 O O . SER A 1 202 ? 10.734 7.439 7.968 1.00 66.81 202 SER A O 1
ATOM 1575 N N . ILE A 1 203 ? 11.174 5.243 7.728 1.00 82.38 203 ILE A N 1
ATOM 1576 C CA . ILE A 1 203 ? 9.820 4.865 7.341 1.00 82.38 203 ILE A CA 1
ATOM 1577 C C . ILE A 1 203 ? 9.123 4.344 8.593 1.00 82.38 203 ILE A C 1
ATOM 1579 O O . ILE A 1 203 ? 9.636 3.448 9.252 1.00 82.38 203 ILE A O 1
ATOM 1583 N N . ASP A 1 204 ? 7.972 4.922 8.920 1.00 86.19 204 ASP A N 1
ATOM 1584 C CA . ASP A 1 204 ? 7.151 4.500 10.051 1.00 86.19 204 ASP A CA 1
ATOM 1585 C C . ASP A 1 204 ? 5.663 4.631 9.691 1.00 86.19 204 ASP A C 1
ATOM 1587 O O . ASP A 1 204 ? 5.271 5.490 8.882 1.00 86.19 204 ASP A O 1
ATOM 1591 N N . TRP A 1 205 ? 4.851 3.735 10.244 1.00 91.9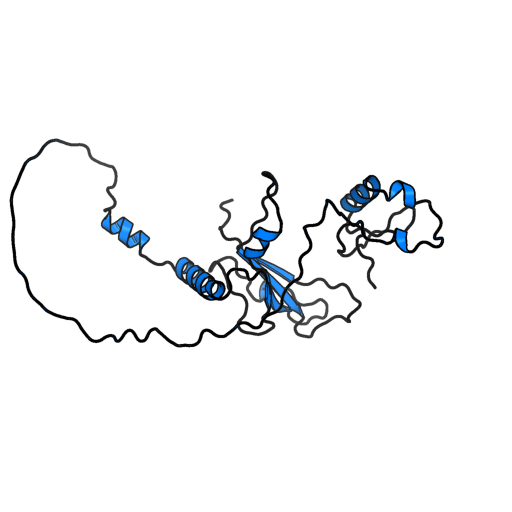4 205 TRP A N 1
ATOM 1592 C CA . TRP A 1 205 ? 3.393 3.736 10.180 1.00 91.94 205 TRP A CA 1
ATOM 1593 C C . TRP A 1 205 ? 2.826 2.866 11.306 1.00 91.94 205 TRP A C 1
ATOM 1595 O O . TRP A 1 205 ? 3.426 1.874 11.702 1.00 91.94 205 TRP A O 1
ATOM 1605 N N . GLY A 1 206 ? 1.624 3.195 11.774 1.00 92.56 206 GLY A N 1
ATOM 1606 C CA . GLY A 1 206 ? 0.851 2.362 12.696 1.00 92.56 206 GLY A CA 1
ATOM 1607 C C . GLY A 1 206 ? 0.125 1.226 11.983 1.00 92.56 206 GLY A C 1
ATOM 1608 O O . GLY A 1 206 ? 0.219 0.074 12.382 1.00 92.56 206 GLY A O 1
ATOM 1609 N N . THR A 1 207 ? -0.591 1.531 10.903 1.00 94.56 207 THR A N 1
ATOM 1610 C CA . THR A 1 207 ? -1.214 0.523 10.032 1.00 94.56 207 THR A CA 1
ATOM 1611 C C . THR A 1 207 ? -1.461 1.114 8.649 1.00 94.56 207 THR A C 1
ATOM 1613 O O . THR A 1 207 ? -1.769 2.306 8.520 1.00 94.56 207 THR A O 1
ATOM 1616 N N . LEU A 1 208 ? -1.324 0.292 7.606 1.00 96.62 208 LEU A N 1
ATOM 1617 C CA . LEU A 1 208 ? -1.751 0.653 6.256 1.00 96.62 208 LEU A CA 1
ATOM 1618 C C . LEU A 1 208 ? -2.950 -0.200 5.871 1.00 96.62 208 LEU A C 1
ATOM 1620 O O . LEU A 1 208 ? -2.885 -1.423 5.907 1.00 96.62 208 LEU A O 1
ATOM 1624 N N . VAL A 1 209 ? -4.036 0.437 5.464 1.00 97.19 209 VAL A N 1
ATOM 1625 C CA . VAL A 1 209 ? -5.305 -0.225 5.169 1.00 97.19 209 VAL A CA 1
ATOM 1626 C C . VAL A 1 209 ? -5.591 -0.106 3.683 1.00 97.19 209 VAL A C 1
ATOM 1628 O O . VAL A 1 209 ? -5.672 1.001 3.149 1.00 97.19 209 VAL A O 1
ATOM 1631 N N . VAL A 1 210 ? -5.750 -1.243 3.010 1.00 97.31 210 VAL A N 1
ATOM 1632 C CA . VAL A 1 210 ? -5.958 -1.304 1.564 1.00 97.31 210 VAL A CA 1
ATOM 1633 C C . VAL A 1 210 ? -7.426 -1.565 1.258 1.00 97.31 210 VAL A C 1
ATOM 1635 O O . VAL A 1 210 ? -8.052 -2.492 1.783 1.00 97.31 210 VAL A O 1
ATOM 1638 N N . TYR A 1 211 ? -7.967 -0.730 0.376 1.00 96.56 211 TYR A N 1
ATOM 1639 C CA . TYR A 1 211 ? -9.335 -0.788 -0.103 1.00 96.56 211 TYR A CA 1
ATOM 1640 C C . TYR A 1 211 ? -9.351 -1.072 -1.598 1.00 96.56 211 TYR A C 1
ATOM 1642 O O . TYR A 1 211 ? -8.703 -0.371 -2.380 1.00 96.56 211 TYR A O 1
ATOM 1650 N N . THR A 1 212 ? -10.158 -2.049 -1.996 1.00 95.50 212 THR A N 1
ATOM 1651 C CA . THR A 1 212 ? -10.285 -2.489 -3.387 1.00 95.50 212 THR A CA 1
ATOM 1652 C C . THR A 1 212 ? -11.735 -2.537 -3.828 1.00 95.50 212 THR A C 1
ATOM 1654 O O . THR A 1 212 ? -12.663 -2.429 -3.025 1.00 95.50 212 THR A O 1
ATOM 1657 N N . CYS A 1 213 ? -11.969 -2.649 -5.131 1.00 95.00 213 CYS A N 1
ATOM 1658 C CA . CYS A 1 213 ? -13.321 -2.652 -5.671 1.00 95.00 213 CYS A CA 1
ATOM 1659 C C . CYS A 1 213 ? -14.191 -3.793 -5.119 1.00 95.00 213 CYS A C 1
ATOM 1661 O O . CYS A 1 213 ? -13.836 -4.970 -5.223 1.00 95.00 213 CYS A O 1
ATOM 1663 N N . ALA A 1 214 ? -15.397 -3.457 -4.647 1.00 94.94 214 ALA A N 1
ATOM 1664 C CA . ALA A 1 214 ? -16.390 -4.443 -4.213 1.00 94.94 214 ALA A CA 1
ATOM 1665 C C . ALA A 1 214 ? -16.723 -5.449 -5.330 1.00 94.94 214 ALA A C 1
ATOM 1667 O O . ALA A 1 214 ? -16.673 -6.661 -5.120 1.00 94.94 214 ALA A O 1
ATOM 1668 N N . ASP A 1 215 ? -16.939 -4.940 -6.545 1.00 94.19 215 ASP A N 1
ATOM 1669 C CA . ASP A 1 215 ? -17.304 -5.740 -7.721 1.00 94.19 215 ASP A CA 1
ATOM 1670 C C . ASP A 1 215 ? -16.111 -6.448 -8.383 1.00 94.19 215 ASP A C 1
ATOM 1672 O O . ASP A 1 215 ? -16.276 -7.067 -9.433 1.00 94.19 215 ASP A O 1
ATOM 1676 N N . ASN A 1 216 ? -14.905 -6.342 -7.805 1.00 91.81 216 ASN A N 1
ATOM 1677 C CA . ASN A 1 216 ? -13.671 -6.874 -8.389 1.00 91.81 216 ASN A CA 1
ATOM 1678 C C . ASN A 1 216 ? -13.472 -6.392 -9.847 1.00 91.81 216 ASN A C 1
ATOM 1680 O O . ASN A 1 216 ? -13.292 -7.181 -10.776 1.00 91.81 216 ASN A O 1
ATOM 1684 N N . CYS A 1 217 ? -13.603 -5.071 -10.047 1.00 90.50 217 CYS A N 1
ATOM 1685 C CA . CYS A 1 217 ? -13.421 -4.406 -11.337 1.00 90.50 217 CYS A CA 1
ATOM 1686 C C . CYS A 1 217 ? -11.997 -4.670 -11.873 1.00 90.50 217 CYS A C 1
ATOM 1688 O O . CYS A 1 217 ? -11.041 -4.678 -11.111 1.00 90.50 217 CYS A O 1
ATOM 1690 N N . GLY A 1 218 ? -11.838 -4.829 -13.192 1.00 79.44 218 GLY A N 1
ATOM 1691 C CA . GLY A 1 218 ? -10.529 -5.100 -13.803 1.00 79.44 218 GLY A CA 1
ATOM 1692 C C . GLY A 1 218 ? -10.291 -6.575 -14.098 1.00 79.44 218 GLY A C 1
ATOM 1693 O O . GLY A 1 218 ? -10.463 -7.439 -13.253 1.00 79.44 218 GLY A O 1
ATOM 1694 N N . GLY A 1 219 ? -9.914 -6.879 -15.340 1.00 75.75 219 GLY A N 1
ATOM 1695 C CA . GLY A 1 219 ? -9.438 -8.220 -15.688 1.00 75.75 219 GLY A CA 1
ATOM 1696 C C . GLY A 1 219 ? -7.992 -8.423 -15.231 1.00 75.75 219 GLY A C 1
ATOM 1697 O O . GLY A 1 219 ? -7.288 -7.442 -14.996 1.00 75.75 219 GLY A O 1
ATOM 1698 N N . ALA A 1 220 ? -7.538 -9.679 -15.207 1.00 68.44 220 ALA A N 1
ATOM 1699 C CA . ALA A 1 220 ? -6.217 -10.088 -14.713 1.00 68.44 220 ALA A CA 1
ATOM 1700 C C . ALA A 1 220 ? -5.012 -9.330 -15.320 1.00 68.44 220 ALA A C 1
ATOM 1702 O O . ALA A 1 220 ? -3.962 -9.254 -14.696 1.00 68.44 220 ALA A O 1
ATOM 1703 N N . ASP A 1 221 ? -5.159 -8.727 -16.507 1.00 68.62 221 ASP A N 1
ATOM 1704 C CA . ASP A 1 221 ? -4.049 -8.114 -17.253 1.00 68.62 221 ASP A CA 1
ATOM 1705 C C . ASP A 1 221 ? -3.981 -6.576 -17.180 1.00 68.62 221 ASP A C 1
ATOM 1707 O O . ASP A 1 221 ? -3.221 -5.949 -17.937 1.00 68.62 221 ASP A O 1
ATOM 1711 N N . LYS A 1 222 ? -4.802 -5.934 -16.338 1.00 78.94 222 LYS A N 1
ATOM 1712 C CA . LYS A 1 222 ? -4.860 -4.467 -16.231 1.00 78.94 222 LYS A CA 1
ATOM 1713 C C . LYS A 1 222 ? -4.278 -3.982 -14.910 1.00 78.94 222 LYS A C 1
ATOM 1715 O O . LYS A 1 222 ? -4.729 -4.380 -13.847 1.00 78.94 222 LYS A O 1
ATOM 1720 N N . TYR A 1 223 ? -3.335 -3.047 -15.002 1.00 83.81 223 TYR A N 1
ATOM 1721 C CA . TYR A 1 223 ? -2.869 -2.285 -13.849 1.00 83.81 223 TYR A CA 1
ATOM 1722 C C . TYR A 1 223 ? -3.979 -1.319 -13.422 1.00 83.81 223 TYR A C 1
ATOM 1724 O O . TYR A 1 223 ? -4.407 -0.488 -14.230 1.00 83.81 223 TYR A O 1
ATOM 1732 N N . LEU A 1 224 ? -4.453 -1.448 -12.186 1.00 87.50 224 LEU A N 1
ATOM 1733 C CA . LEU A 1 224 ? -5.483 -0.593 -11.606 1.00 87.50 224 LEU A CA 1
ATOM 1734 C C . LEU A 1 224 ? -4.952 0.117 -10.367 1.00 87.50 224 LEU A C 1
ATOM 1736 O O . LEU A 1 224 ? -4.092 -0.394 -9.657 1.00 87.50 224 LEU A O 1
ATOM 1740 N N . GLU A 1 225 ? -5.459 1.324 -10.150 1.00 88.94 225 GLU A N 1
ATOM 1741 C CA . GLU A 1 225 ? -5.161 2.107 -8.961 1.00 88.94 225 GLU A CA 1
ATOM 1742 C C . GLU A 1 225 ? -6.167 1.756 -7.863 1.00 88.94 225 GLU A C 1
ATOM 1744 O O . GLU A 1 225 ? -7.376 1.985 -8.006 1.00 88.94 225 GLU A O 1
ATOM 1749 N N . GLU A 1 226 ? -5.649 1.199 -6.775 1.00 93.31 226 GLU A N 1
ATOM 1750 C CA . GLU A 1 226 ? -6.399 0.946 -5.550 1.00 93.31 226 GLU A CA 1
ATOM 1751 C C . GLU A 1 226 ? -6.098 2.002 -4.495 1.00 93.31 226 GLU A C 1
ATOM 1753 O O . GLU A 1 226 ? -5.210 2.838 -4.662 1.00 93.31 226 GLU A O 1
ATOM 1758 N N . PHE A 1 227 ? -6.891 2.005 -3.427 1.00 95.81 227 PHE A N 1
ATOM 1759 C CA . PHE A 1 227 ? -6.806 3.036 -2.406 1.00 95.81 227 PHE A CA 1
ATOM 1760 C C . PHE A 1 227 ? -6.129 2.500 -1.148 1.00 95.81 227 PHE A C 1
ATOM 1762 O O . PHE A 1 227 ? -6.467 1.421 -0.665 1.00 95.81 227 PHE A O 1
ATOM 1769 N N . ILE A 1 228 ? -5.197 3.278 -0.606 1.00 96.81 228 ILE A N 1
ATOM 1770 C CA . ILE A 1 228 ? -4.500 2.975 0.640 1.00 96.81 228 ILE A CA 1
ATOM 1771 C C . ILE A 1 228 ? -4.719 4.115 1.629 1.00 96.81 228 ILE A C 1
ATOM 1773 O O . ILE A 1 228 ? -4.567 5.287 1.284 1.00 96.81 228 ILE A O 1
ATOM 1777 N N . TRP A 1 229 ? -5.074 3.763 2.860 1.00 96.62 229 TRP A N 1
ATOM 1778 C CA . TRP A 1 229 ? -5.129 4.684 3.987 1.00 96.62 229 TRP A CA 1
ATOM 1779 C C . TRP A 1 229 ? -3.981 4.391 4.943 1.00 96.62 229 TRP A C 1
ATOM 1781 O O . TRP A 1 229 ? -3.739 3.233 5.278 1.00 96.62 229 TRP A O 1
ATOM 1791 N N . LYS A 1 230 ? -3.291 5.433 5.402 1.00 95.38 230 LYS A N 1
ATOM 1792 C CA . LYS A 1 230 ? -2.192 5.326 6.361 1.00 95.38 230 LYS A CA 1
ATOM 1793 C C . LYS A 1 230 ? -2.615 5.940 7.695 1.00 95.38 230 LYS A C 1
ATOM 1795 O O . LYS A 1 230 ? -3.034 7.094 7.726 1.00 95.38 230 LYS A O 1
ATOM 1800 N N . GLN A 1 231 ? -2.444 5.193 8.783 1.00 93.88 231 GLN A N 1
ATOM 1801 C CA . GLN A 1 231 ? -2.510 5.708 10.153 1.00 93.88 231 GLN A CA 1
ATOM 1802 C C . GLN A 1 231 ? -1.117 5.610 10.786 1.00 93.88 231 GLN A C 1
ATOM 1804 O O . GLN A 1 231 ? -0.469 4.573 10.672 1.00 93.88 231 GLN A O 1
ATOM 1809 N N . ASP A 1 232 ? -0.659 6.675 11.443 1.00 90.75 232 ASP A N 1
ATOM 1810 C CA . ASP A 1 232 ? 0.609 6.733 12.184 1.00 90.75 232 ASP A CA 1
ATOM 1811 C C . ASP A 1 232 ? 0.412 6.425 13.679 1.00 90.75 232 ASP A C 1
ATOM 1813 O O . ASP A 1 232 ? -0.682 6.597 14.214 1.00 90.75 232 ASP A O 1
ATOM 1817 N N . TYR A 1 233 ? 1.481 6.003 14.367 1.00 77.88 233 TYR A N 1
ATOM 1818 C CA . TYR A 1 233 ? 1.490 5.801 15.826 1.00 77.88 233 TYR A CA 1
ATOM 1819 C C . TYR A 1 233 ? 1.394 7.098 16.634 1.00 77.88 233 TYR A C 1
ATOM 1821 O O . TYR A 1 233 ? 1.002 7.075 17.799 1.00 77.88 233 TYR A O 1
ATOM 1829 N N . SER A 1 234 ? 1.784 8.224 16.040 1.00 67.00 234 SER A N 1
ATOM 1830 C CA . SER A 1 234 ? 1.761 9.528 16.692 1.00 67.00 234 SER A CA 1
ATOM 1831 C C . SER A 1 234 ? 0.966 10.518 15.857 1.00 67.00 234 SER A C 1
ATOM 1833 O O . SER A 1 234 ? 1.091 10.574 14.632 1.00 67.00 234 SER A O 1
ATOM 1835 N N . VAL A 1 235 ? 0.157 11.337 16.530 1.00 55.88 235 VAL A N 1
ATOM 1836 C CA . VAL A 1 235 ? -0.355 12.571 15.940 1.00 55.88 235 VAL A CA 1
ATOM 1837 C C . VAL A 1 235 ? 0.867 13.458 15.771 1.00 55.88 235 VAL A C 1
ATOM 1839 O O . VAL A 1 235 ? 1.353 14.024 16.753 1.00 55.88 235 VAL A O 1
ATOM 1842 N N . GLY A 1 236 ? 1.426 13.509 14.561 1.00 47.22 236 GLY A N 1
ATOM 1843 C CA . GLY A 1 236 ? 2.534 14.402 14.253 1.00 47.22 236 GLY A CA 1
ATOM 1844 C C . GLY A 1 236 ? 2.166 15.801 14.733 1.00 47.22 236 GLY A C 1
ATOM 1845 O O . GLY A 1 236 ? 1.282 16.438 14.168 1.00 47.22 236 GLY A O 1
ATOM 1846 N N . HIS A 1 237 ? 2.787 16.250 15.822 1.00 33.34 237 HIS A N 1
ATOM 1847 C CA . HIS A 1 237 ? 2.697 17.638 16.239 1.00 33.34 237 HIS A CA 1
ATOM 1848 C C . HIS A 1 237 ? 3.537 18.417 15.231 1.00 33.34 237 HIS A C 1
ATOM 1850 O O . HIS A 1 237 ? 4.748 18.553 15.392 1.00 33.34 237 HIS A O 1
ATOM 1856 N N . THR A 1 238 ? 2.899 18.819 14.135 1.00 32.41 238 THR A N 1
ATOM 1857 C CA . THR A 1 238 ? 3.399 19.875 13.252 1.00 32.41 238 THR A CA 1
ATOM 1858 C C . THR A 1 238 ? 3.207 21.228 13.906 1.00 32.41 238 THR A C 1
ATOM 1860 O O . THR A 1 238 ? 2.076 21.463 14.393 1.00 32.41 238 THR A O 1
#

InterPro domains:
  IPR002893 Zinc finger, MYND-type [PF01753] (5-42)
  IPR002893 Zinc finger, MYND-type [PS01360] (5-42)
  IPR002893 Zinc finger, MYND-type [PS50865] (5-42)
  IPR007320 Programmed cell death protein 2, C-terminal [PF04194] (130-232)

Foldseek 3Di:
DAAAALQERHGFPDADPQQSPHGHPDVVSVVVVCVVPCVPVSPDDPDDDPCVSDRPPDRVPDFDDDDDDDDDDDPDDPPDPPPPPDDDDDDDDDDDDDDDDDDDDDDDDDDDPPDVVNVVVVVVPQDPLNVLQVVVCVSCVSPVLDQKFFDWPHPFDRDNGPPQDDDQVNFDAFPVRAGWTWTMKGAQSCLVRRPPPDPPDDDFFHMKIWTDGPVNPDDPPDDGDTDIGTHHNDPPPD

Solvent-accessible surface area (backbone atoms only — not comparable to full-atom values): 15860 Å² total; per-residue (Å²): 114,70,53,42,10,78,78,77,63,45,71,13,91,42,54,41,91,84,60,61,78,53,24,17,66,46,70,67,52,46,54,49,44,39,71,76,47,44,68,71,57,53,77,59,75,99,71,96,54,78,68,81,73,54,74,66,98,73,53,94,86,59,66,78,86,79,87,83,83,88,77,81,87,77,76,81,70,98,76,87,78,85,75,77,93,80,84,89,83,89,82,82,89,85,89,84,86,85,84,90,85,86,93,87,86,83,90,84,89,90,75,88,77,73,50,66,67,57,54,49,50,58,74,64,53,78,45,76,47,53,53,35,34,48,54,36,49,58,68,35,64,80,50,70,80,50,38,65,52,80,41,63,79,55,98,59,85,81,46,62,51,82,62,80,66,82,53,79,86,72,55,68,55,35,95,89,67,44,56,49,36,53,35,35,33,41,35,46,51,42,58,79,64,53,72,66,82,53,98,84,64,79,81,85,52,38,34,35,41,35,29,38,44,68,81,58,74,74,61,99,62,56,89,76,89,71,48,75,47,76,30,60,84,59,85,76,86,123

Sequence (238 aa):
GAALCRVCGALGPRCCGRCRRAAYCGPEHQELDWRAGHRRLCRQPPDTDDSADAIPERNEFLFPEYEILIEPEEPESPADSTVDPGDEQEAVDTSKDPKEQEELGATGEALQSLDVETLEAMAKCETKEDKIFQMFKEKVAAEPEQIIRYCRGGEGPIWVSGENRPEEKDIPNCSCGAKRIFEFQIMPQLLNHLQVDSLGESIDWGTLVVYTCADNCGGADKYLEEFIWKQDYSVGHT

Mean predicted aligned error: 14.14 Å